Protein AF-A0A7X0RSB2-F1 (afdb_monomer_lite)

Organism: NCBI:txid1387779

Secondary structure (DSSP, 8-state):
------HHHHHHHHHTT--TTSSSS--------------------------PPPP--------------------HHHHHHHHHHHHHHHHHHHHHHHHHHHHHHHHHH-TTHHHHHHHT--HHHHHHHHHHHHHHHHHHHHHHHHHHHHHHHH---HHHHHHHHHHHHHHHHHHHHHHHHHHHHHHHHHHHHHHH-TTSTTTTTSHHHHHHHHHH-TTS-HHHHHHHHHHHHHHHHHHHHHHHHHHHHHHHS-------------PPPPPPHHHHHHHHHTT--HHHHHHHHTS-SSHHHHHHHHHTT-

Sequence (310 aa):
MSEAMGLAEYRSAMAAGVDLYQQVETGEDAAPNTEEHVEIEVEPEGLDDDTPPEELEGASEDDVDEGDEDPEPIPKEQKNAFYKRVQRERKKAQEEAEAKIRAEMEQQINPYKQFFDKLGVSPDEALRAIEQNNLRQSVQQSVNQEAQSLQYQYGWDDEQTRQYVDQQTQIRIQQQQQQQELHDLRIQVQLNDLAENPDYPGAKQMKSQISEFIRANPAASVQQAYWAVGGSSLAQQLKREAEQREIAKRGKTQRTVVKDAPASLDGPAPLSPEEVAFARQQGMSESEVRKLREVPNNLQEFRKWNKGRK

Radius of gyration: 47.24 Å; chains: 1; bounding box: 91×115×119 Å

Structure (mmCIF, N/CA/C/O backbone):
data_AF-A0A7X0RSB2-F1
#
_entry.id   AF-A0A7X0RSB2-F1
#
loop_
_atom_site.group_PDB
_atom_site.id
_atom_site.type_symbol
_atom_site.label_atom_id
_atom_site.label_alt_id
_atom_site.label_comp_id
_atom_site.label_asym_id
_atom_site.label_entity_id
_atom_site.label_seq_id
_atom_site.pdbx_PDB_ins_code
_atom_site.Cartn_x
_atom_site.Cartn_y
_atom_site.Cartn_z
_atom_site.occupancy
_atom_site.B_iso_or_equiv
_atom_site.auth_seq_id
_atom_site.auth_comp_id
_atom_site.auth_asym_id
_atom_site.auth_atom_id
_atom_site.pdbx_PDB_model_num
ATOM 1 N N . MET A 1 1 ? -17.809 26.759 -30.735 1.00 35.56 1 MET A N 1
ATOM 2 C CA . MET A 1 1 ? -16.401 27.186 -30.596 1.00 35.56 1 MET A CA 1
ATOM 3 C C . MET A 1 1 ? -16.272 27.764 -29.200 1.00 35.56 1 MET A C 1
ATOM 5 O O . MET A 1 1 ? -16.914 28.767 -28.936 1.00 35.56 1 MET A O 1
ATOM 9 N N . SER A 1 2 ? -15.599 27.060 -28.291 1.00 41.94 2 SER A N 1
ATOM 10 C CA . SER A 1 2 ? -15.414 27.496 -26.901 1.00 41.94 2 SER A CA 1
ATOM 11 C C . SER A 1 2 ? -14.142 28.341 -26.839 1.00 41.94 2 SER A C 1
ATOM 13 O O . SER A 1 2 ? -13.077 27.868 -27.237 1.00 41.94 2 SER A O 1
ATOM 15 N N . GLU A 1 3 ? -14.269 29.603 -26.430 1.00 50.62 3 GLU A N 1
ATOM 16 C CA . GLU A 1 3 ? -13.122 30.454 -26.111 1.00 50.62 3 GLU A CA 1
ATOM 17 C C . GLU A 1 3 ? -12.432 29.890 -24.867 1.00 50.62 3 GLU A C 1
ATOM 19 O O . GLU A 1 3 ? -13.027 29.798 -23.793 1.00 50.62 3 GLU A O 1
ATOM 24 N N . ALA A 1 4 ? -11.178 29.468 -25.026 1.00 50.59 4 ALA A N 1
ATOM 25 C CA . ALA A 1 4 ? -10.351 29.034 -23.914 1.00 50.59 4 ALA A CA 1
ATOM 26 C C . ALA A 1 4 ? -10.046 30.248 -23.026 1.00 50.59 4 ALA A C 1
ATOM 28 O O . ALA A 1 4 ? -9.315 31.155 -23.427 1.00 50.59 4 ALA A O 1
ATOM 29 N N . MET A 1 5 ? -10.635 30.255 -21.832 1.00 62.41 5 MET A N 1
ATOM 30 C CA . MET A 1 5 ? -10.462 31.302 -20.831 1.00 62.41 5 MET A CA 1
ATOM 31 C C . MET A 1 5 ? -8.974 31.465 -20.482 1.00 62.41 5 MET A C 1
ATOM 33 O O . MET A 1 5 ? -8.248 30.488 -20.267 1.00 62.41 5 MET A O 1
ATOM 37 N N . GLY A 1 6 ? -8.499 32.710 -20.467 1.00 61.47 6 GLY A N 1
ATOM 38 C CA . GLY A 1 6 ? -7.083 33.010 -20.289 1.00 61.47 6 GLY A CA 1
ATOM 39 C C . GLY A 1 6 ? -6.602 32.694 -18.872 1.00 61.47 6 GLY A C 1
ATOM 40 O O . GLY A 1 6 ? -7.319 32.873 -17.889 1.00 61.47 6 GLY A O 1
ATOM 41 N N . LEU A 1 7 ? -5.331 32.301 -18.738 1.00 57.81 7 LEU A N 1
ATOM 42 C CA . LEU A 1 7 ? -4.702 31.953 -17.452 1.00 57.81 7 LEU A CA 1
ATOM 43 C C . LEU A 1 7 ? -4.817 33.054 -16.373 1.00 57.81 7 LEU A C 1
ATOM 45 O O . LEU A 1 7 ? -4.694 32.773 -15.181 1.00 57.81 7 LEU A O 1
ATOM 49 N N . ALA A 1 8 ? -5.019 34.308 -16.786 1.00 61.75 8 ALA A N 1
ATOM 50 C CA . ALA A 1 8 ? -5.226 35.443 -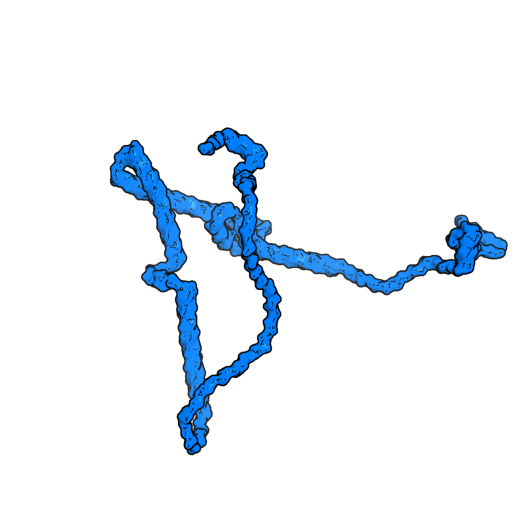15.893 1.00 61.75 8 ALA A CA 1
ATOM 51 C C . ALA A 1 8 ? -6.626 35.441 -15.250 1.00 61.75 8 ALA A C 1
ATOM 53 O O . ALA A 1 8 ? -6.739 35.683 -14.048 1.00 61.75 8 ALA A O 1
ATOM 54 N N . GLU A 1 9 ? -7.669 35.099 -16.009 1.00 63.38 9 GLU A N 1
ATOM 55 C CA . GLU A 1 9 ? -9.045 35.000 -15.505 1.00 63.38 9 GLU A CA 1
ATOM 56 C C . GLU A 1 9 ? -9.185 33.836 -14.521 1.00 63.38 9 GLU A C 1
ATOM 58 O O . GLU A 1 9 ? -9.735 34.016 -13.434 1.00 63.38 9 GLU A O 1
ATOM 63 N N . TYR A 1 10 ? -8.549 32.696 -14.813 1.00 66.56 10 TYR A N 1
ATOM 64 C CA . TYR A 1 10 ? -8.507 31.542 -13.907 1.00 66.56 10 TYR A CA 1
ATOM 65 C C . TYR A 1 10 ? -7.908 31.888 -12.533 1.00 66.56 10 TYR A C 1
ATOM 67 O O . TYR A 1 10 ? -8.414 31.487 -11.484 1.00 66.56 10 TYR A O 1
ATOM 75 N N . ARG A 1 11 ? -6.837 32.692 -12.517 1.00 66.31 11 ARG A N 1
ATOM 76 C CA . ARG A 1 11 ? -6.198 33.124 -11.267 1.00 66.31 11 ARG A CA 1
ATOM 77 C C . ARG A 1 11 ? -7.064 34.105 -10.480 1.00 66.31 11 ARG A C 1
ATOM 79 O O . ARG A 1 11 ? -7.071 34.032 -9.254 1.00 66.31 11 ARG A O 1
ATOM 86 N N . SER A 1 12 ? -7.806 34.986 -11.156 1.00 70.94 12 SER A N 1
ATOM 87 C CA . SER A 1 12 ? -8.750 35.882 -10.474 1.00 70.94 12 SER A CA 1
ATOM 88 C C . SER A 1 12 ? -9.939 35.136 -9.865 1.00 70.94 12 SER A C 1
ATOM 90 O O . SER A 1 12 ? -10.352 35.468 -8.757 1.00 70.94 12 SER A O 1
ATOM 92 N N . ALA A 1 13 ? -10.429 34.085 -10.526 1.00 60.38 13 ALA A N 1
ATOM 93 C CA . ALA A 1 13 ? -11.550 33.293 -10.034 1.00 60.38 13 ALA A CA 1
ATOM 94 C C . ALA A 1 13 ? -11.183 32.462 -8.791 1.00 60.38 13 ALA A C 1
ATOM 96 O O . ALA A 1 13 ? -11.925 32.454 -7.810 1.00 60.38 13 ALA A O 1
ATOM 97 N N . MET A 1 14 ? -9.981 31.870 -8.773 1.00 64.38 14 MET A N 1
ATOM 98 C CA . MET A 1 14 ? -9.449 31.168 -7.595 1.00 64.38 14 MET A CA 1
ATOM 99 C C . MET A 1 14 ? -9.228 32.105 -6.399 1.00 64.38 14 MET A C 1
ATOM 101 O O . MET A 1 14 ? -9.469 31.719 -5.258 1.00 64.38 14 MET A O 1
ATOM 105 N N . ALA A 1 15 ? -8.805 33.351 -6.638 1.00 69.31 15 ALA A N 1
ATOM 106 C CA . ALA A 1 15 ? -8.631 34.337 -5.570 1.00 69.31 15 ALA A CA 1
ATOM 107 C C . ALA A 1 15 ? -9.967 34.817 -4.970 1.00 69.31 15 ALA A C 1
ATOM 109 O O . ALA A 1 15 ? -10.002 35.233 -3.813 1.00 69.31 15 ALA A O 1
ATOM 110 N N . ALA A 1 16 ? -11.060 34.741 -5.736 1.00 69.19 16 ALA A N 1
ATOM 111 C CA . ALA A 1 16 ? -12.407 35.099 -5.297 1.00 69.19 16 ALA A CA 1
ATOM 112 C C . ALA A 1 16 ? -13.153 33.951 -4.583 1.00 69.19 16 ALA A C 1
ATOM 114 O O . ALA A 1 16 ? -14.275 34.155 -4.127 1.00 69.19 16 ALA A O 1
ATOM 115 N N . GLY A 1 17 ? -12.546 32.762 -4.468 1.00 48.19 17 GLY A N 1
ATOM 116 C CA . GLY A 1 17 ? -13.144 31.611 -3.784 1.00 48.19 17 GLY A CA 1
ATOM 117 C C . GLY A 1 17 ? -14.337 30.991 -4.518 1.00 48.19 17 GLY A C 1
ATOM 118 O O . GLY A 1 17 ? -15.157 30.331 -3.885 1.00 48.19 17 GLY A O 1
ATOM 119 N N . VAL A 1 18 ? -14.451 31.212 -5.831 1.00 53.69 18 VAL A N 1
ATOM 120 C CA . VAL A 1 18 ? -15.507 30.628 -6.668 1.00 53.69 18 VAL A CA 1
ATOM 121 C C . VAL A 1 18 ? -14.973 29.344 -7.301 1.00 53.69 18 VAL A C 1
ATOM 123 O O . VAL A 1 18 ? -14.019 29.385 -8.078 1.00 53.69 18 VAL A O 1
ATOM 126 N N . ASP A 1 19 ? -15.577 28.206 -6.959 1.00 51.09 19 ASP A N 1
ATOM 127 C CA . ASP A 1 19 ? -15.230 26.901 -7.524 1.00 51.09 19 ASP A CA 1
ATOM 128 C C . ASP A 1 19 ? -15.915 26.716 -8.890 1.00 51.09 19 ASP A C 1
ATOM 130 O O . ASP A 1 19 ? -17.131 26.536 -8.985 1.00 51.09 19 ASP A O 1
ATOM 134 N N . LEU A 1 20 ? -15.135 26.820 -9.972 1.00 50.75 20 LEU A N 1
ATOM 135 C CA . LEU A 1 20 ? -15.644 26.821 -11.352 1.00 50.75 20 LEU A CA 1
ATOM 136 C C . LEU A 1 20 ? -16.139 25.451 -11.843 1.00 50.75 20 LEU A C 1
ATOM 138 O O . LEU A 1 20 ? -16.747 25.382 -12.909 1.00 50.75 20 LEU A O 1
ATOM 142 N N . TYR A 1 21 ? -15.910 24.371 -11.093 1.00 46.91 21 TYR A N 1
ATOM 143 C CA . TYR A 1 21 ? -16.340 23.025 -11.488 1.00 46.91 21 TYR A CA 1
ATOM 144 C C . TYR A 1 21 ? -17.729 22.641 -10.966 1.00 46.91 21 TYR A C 1
ATOM 146 O O . TYR A 1 21 ? -18.234 21.576 -11.311 1.00 46.91 21 TYR A O 1
ATOM 154 N N . GLN A 1 22 ? -18.379 23.504 -10.180 1.00 46.12 22 GLN A N 1
ATOM 155 C CA . GLN A 1 22 ? -19.659 23.187 -9.539 1.00 46.12 22 GLN A CA 1
ATOM 156 C C . GLN A 1 22 ? -20.900 23.717 -10.284 1.00 46.12 22 GLN A C 1
ATOM 158 O O . GLN A 1 22 ? -22.018 23.498 -9.829 1.00 46.12 22 GLN A O 1
ATOM 163 N N . GLN A 1 23 ? -20.736 24.400 -11.425 1.00 42.22 23 GLN A N 1
ATOM 164 C CA . GLN A 1 23 ? -21.825 25.125 -12.105 1.00 42.22 23 GLN A CA 1
ATOM 165 C C . GLN A 1 23 ? -22.260 24.573 -13.477 1.00 42.22 23 GLN A C 1
ATOM 167 O O . GLN A 1 23 ? -22.937 25.282 -14.216 1.00 42.22 23 GLN A O 1
ATOM 172 N N . VAL A 1 24 ? -21.928 23.325 -13.835 1.00 43.16 24 VAL A N 1
ATOM 173 C CA . VAL A 1 24 ? -22.293 22.769 -15.164 1.00 43.16 24 VAL A CA 1
ATOM 174 C C . VAL A 1 24 ? -23.507 21.824 -15.149 1.00 43.16 24 VAL A C 1
ATOM 176 O O . VAL A 1 24 ? -23.980 21.432 -16.207 1.00 43.16 24 VAL A O 1
ATOM 179 N N . GLU A 1 25 ? -24.111 21.520 -14.000 1.00 42.28 25 GLU A N 1
ATOM 180 C CA . GLU A 1 25 ? -25.322 20.682 -13.961 1.00 42.28 25 GLU A CA 1
ATOM 181 C C . GLU A 1 25 ? -26.480 21.392 -13.257 1.00 42.28 25 GLU A C 1
ATOM 183 O O . GLU A 1 25 ? -26.773 21.111 -12.105 1.00 42.28 25 GLU A O 1
ATOM 188 N N . THR A 1 26 ? -27.144 22.340 -13.929 1.00 34.91 26 THR A N 1
ATOM 189 C CA . THR A 1 26 ? -28.565 22.667 -13.670 1.00 34.91 26 THR A CA 1
ATOM 190 C C . THR A 1 26 ? -29.187 23.469 -14.827 1.00 34.91 26 THR A C 1
ATOM 192 O O . THR A 1 26 ? -28.754 24.580 -15.116 1.00 34.91 26 THR A O 1
ATOM 195 N N . GLY A 1 27 ? -30.254 22.910 -15.421 1.00 28.64 27 GLY A N 1
ATOM 196 C CA . GLY A 1 27 ? -31.178 23.532 -16.394 1.00 28.64 27 GLY A CA 1
ATOM 197 C C . GLY A 1 27 ? -30.894 23.123 -17.848 1.00 28.64 27 GLY A C 1
ATOM 198 O O . GLY A 1 27 ? -29.754 23.201 -18.277 1.00 28.64 27 GLY A O 1
ATOM 199 N N . GLU A 1 28 ? -31.823 22.655 -18.684 1.00 33.06 28 GLU A N 1
ATOM 200 C CA . GLU A 1 28 ? -33.292 22.667 -18.705 1.00 33.06 28 GLU A CA 1
ATOM 201 C C . GLU A 1 28 ? -33.769 21.526 -19.641 1.00 33.06 28 GLU A C 1
ATOM 203 O O . GLU A 1 28 ? -33.172 21.334 -20.696 1.00 33.06 28 GLU A O 1
ATOM 208 N N . ASP A 1 29 ? -34.779 20.735 -19.249 1.00 33.56 29 ASP A N 1
ATOM 209 C CA . ASP A 1 29 ? -36.058 20.572 -19.980 1.00 33.56 29 ASP A CA 1
ATOM 210 C C . ASP A 1 29 ? -36.895 19.368 -19.483 1.00 33.56 29 ASP A C 1
ATOM 212 O O . ASP A 1 29 ? -36.441 18.230 -19.374 1.00 33.56 29 ASP A O 1
ATOM 216 N N . ALA A 1 30 ? -38.158 19.670 -19.168 1.00 30.67 30 ALA A N 1
ATOM 217 C CA . ALA A 1 30 ? -39.260 18.784 -18.769 1.00 30.67 30 ALA A CA 1
ATOM 218 C C . ALA A 1 30 ? -39.882 18.095 -20.017 1.00 30.67 30 ALA A C 1
ATOM 220 O O . ALA A 1 30 ? -39.760 18.637 -21.108 1.00 30.67 30 ALA A O 1
ATOM 221 N N . ALA A 1 31 ? -40.600 16.960 -20.039 1.00 32.50 31 ALA A N 1
ATOM 222 C CA . ALA A 1 31 ? -41.445 16.174 -19.120 1.00 32.50 31 ALA A CA 1
ATOM 223 C C . ALA A 1 31 ? -41.749 14.779 -19.793 1.00 32.50 31 ALA A C 1
ATOM 225 O O . ALA A 1 31 ? -41.117 14.476 -20.803 1.00 32.50 31 ALA A O 1
ATOM 226 N N . PRO A 1 32 ? -42.810 14.010 -19.434 1.00 47.84 32 PRO A N 1
ATOM 227 C CA . PRO A 1 32 ? -42.967 13.045 -18.330 1.00 47.84 32 PRO A CA 1
ATOM 228 C C . PRO A 1 32 ? -43.202 11.568 -18.804 1.00 47.84 32 PRO A C 1
ATOM 230 O O . PRO A 1 32 ? -43.221 11.304 -20.002 1.00 47.84 32 PRO A O 1
ATOM 233 N N . ASN A 1 33 ? -43.501 10.652 -17.857 1.00 28.67 33 ASN A N 1
ATOM 234 C CA . ASN A 1 33 ? -43.872 9.211 -17.977 1.00 28.67 33 ASN A CA 1
ATOM 235 C C . ASN A 1 33 ? -42.696 8.224 -18.179 1.00 28.67 33 ASN A C 1
ATOM 237 O O . ASN A 1 33 ? -41.856 8.433 -19.038 1.00 28.67 33 ASN A O 1
ATOM 241 N N . THR A 1 34 ? -42.558 7.102 -17.459 1.00 31.94 34 THR A N 1
ATOM 242 C CA . THR A 1 34 ? -43.575 6.170 -16.930 1.00 31.94 34 THR A CA 1
ATOM 243 C C . THR A 1 34 ? -42.982 5.351 -15.771 1.00 31.94 34 THR A C 1
ATOM 245 O O . THR A 1 34 ? -41.773 5.146 -15.709 1.00 31.94 34 THR A O 1
ATOM 248 N N . GLU A 1 35 ? -43.852 4.907 -14.872 1.00 40.38 35 GLU A N 1
ATOM 249 C CA . GLU A 1 35 ? -43.607 4.067 -13.696 1.00 40.38 35 GLU A CA 1
ATOM 250 C C . GLU A 1 35 ? -42.912 2.729 -14.015 1.00 40.38 35 GLU A C 1
ATOM 252 O O . GLU A 1 35 ? -43.392 1.967 -14.849 1.00 40.38 35 GLU A O 1
ATOM 257 N N . GLU A 1 36 ? -41.858 2.396 -13.266 1.00 35.50 36 GLU A N 1
ATOM 258 C CA . GLU A 1 36 ? -41.561 1.013 -12.868 1.00 35.50 36 GLU A CA 1
ATOM 259 C C . GLU A 1 36 ? -40.895 1.052 -11.481 1.00 35.50 36 GLU A C 1
ATOM 261 O O . GLU A 1 36 ? -39.689 1.230 -11.320 1.00 35.50 36 GLU A O 1
ATOM 266 N N . HIS A 1 37 ? -41.740 1.006 -10.451 1.00 32.44 37 HIS A N 1
ATOM 267 C CA . HIS A 1 37 ? -41.345 0.840 -9.057 1.00 32.44 37 HIS A CA 1
ATOM 268 C C . HIS A 1 37 ? -41.087 -0.655 -8.833 1.00 32.44 37 HIS A C 1
ATOM 270 O O . HIS A 1 37 ? -42.023 -1.448 -8.881 1.00 32.44 37 HIS A O 1
ATOM 276 N N . VAL A 1 38 ? -39.839 -1.051 -8.577 1.00 33.03 38 VAL A N 1
ATOM 277 C CA . VAL A 1 38 ? -39.547 -2.354 -7.963 1.00 33.03 38 VAL A CA 1
ATOM 278 C C . VAL A 1 38 ? -39.288 -2.095 -6.484 1.00 33.03 38 VAL A C 1
ATOM 280 O O . VAL A 1 38 ? -38.203 -1.670 -6.089 1.00 33.03 38 VAL A O 1
ATOM 283 N N . GLU A 1 39 ? -40.327 -2.290 -5.674 1.00 33.56 39 GLU A N 1
ATOM 284 C CA . GLU A 1 39 ? -40.208 -2.464 -4.227 1.00 33.56 39 GLU A CA 1
ATOM 285 C C . GLU A 1 39 ? -39.402 -3.737 -3.954 1.00 33.56 39 GLU A C 1
ATOM 287 O O . GLU A 1 39 ? -39.798 -4.832 -4.349 1.00 33.56 39 GLU A O 1
ATOM 292 N N . ILE A 1 40 ? -38.262 -3.603 -3.275 1.00 35.66 40 ILE A N 1
ATOM 293 C CA . ILE A 1 40 ? -37.660 -4.724 -2.552 1.00 35.66 40 ILE A CA 1
ATOM 294 C C . ILE A 1 40 ? -38.016 -4.504 -1.087 1.00 35.66 40 ILE A C 1
ATOM 296 O O . ILE A 1 40 ? -37.357 -3.762 -0.359 1.00 35.66 40 ILE A O 1
ATOM 300 N N . GLU A 1 41 ? -39.125 -5.119 -0.707 1.00 34.72 41 GLU A N 1
ATOM 301 C CA . GLU A 1 41 ? -39.575 -5.307 0.661 1.00 34.72 41 GLU A CA 1
ATOM 302 C C . GLU A 1 41 ? -38.580 -6.256 1.354 1.00 34.72 41 GLU A C 1
ATOM 304 O O . GLU A 1 41 ? -38.424 -7.412 0.961 1.00 34.72 41 GLU A O 1
ATOM 309 N N . VAL A 1 42 ? -37.835 -5.758 2.343 1.00 40.53 42 VAL A N 1
ATOM 310 C CA . VAL A 1 42 ? -37.071 -6.605 3.269 1.00 40.53 42 VAL A CA 1
ATOM 311 C C . VAL A 1 42 ? -37.702 -6.430 4.639 1.00 40.53 42 VAL A C 1
ATOM 313 O O . VAL A 1 42 ? -37.313 -5.549 5.407 1.00 40.53 42 VAL A O 1
ATOM 316 N N . GLU A 1 43 ? -38.707 -7.255 4.924 1.00 34.69 43 GLU A N 1
ATOM 317 C CA . GLU A 1 43 ? -39.135 -7.492 6.299 1.00 34.69 43 GLU A CA 1
ATOM 318 C C . GLU A 1 43 ? -38.150 -8.435 7.017 1.00 34.69 43 GLU A C 1
ATOM 320 O O . GLU A 1 43 ? -37.604 -9.359 6.404 1.00 34.69 43 GLU A O 1
ATOM 325 N N . PRO A 1 44 ? -37.891 -8.205 8.319 1.00 46.28 44 PRO A N 1
ATOM 326 C CA . PRO A 1 44 ? -37.033 -9.043 9.138 1.00 46.28 44 PRO A CA 1
ATOM 327 C C . PRO A 1 44 ? -37.859 -10.120 9.857 1.00 46.28 44 PRO A C 1
ATOM 329 O O . PRO A 1 44 ? -38.566 -9.815 10.816 1.00 46.28 44 PRO A O 1
ATOM 332 N N . GLU A 1 45 ? -37.710 -11.387 9.476 1.00 38.50 45 GLU A N 1
ATOM 333 C CA . GLU A 1 45 ? -38.195 -12.507 10.291 1.00 38.50 45 GLU A CA 1
ATOM 334 C C . GLU A 1 45 ? -37.035 -13.170 11.037 1.00 38.50 45 GLU A C 1
ATOM 336 O O . GLU A 1 45 ? -36.130 -13.770 10.458 1.00 38.50 45 GLU A O 1
ATOM 341 N N . GLY A 1 46 ? -37.068 -13.037 12.362 1.00 39.84 46 GLY A N 1
ATOM 342 C CA . GLY A 1 46 ? -36.463 -14.017 13.248 1.00 39.84 46 GLY A CA 1
ATOM 343 C C . GLY A 1 46 ? -37.457 -15.142 13.502 1.00 39.84 46 GLY A C 1
ATOM 344 O O . GLY A 1 46 ? -38.637 -14.866 13.690 1.00 39.84 46 GLY A O 1
ATOM 345 N N . LEU A 1 47 ? -36.973 -16.379 13.569 1.00 35.75 47 LEU A N 1
ATOM 346 C CA . LEU A 1 47 ? -37.635 -17.463 14.289 1.00 35.75 47 LEU A CA 1
ATOM 347 C C . LEU A 1 47 ? -36.621 -18.569 14.596 1.00 35.75 47 LEU A C 1
ATOM 349 O O . LEU A 1 47 ? -36.026 -19.166 13.700 1.00 35.75 47 LEU A O 1
ATOM 353 N 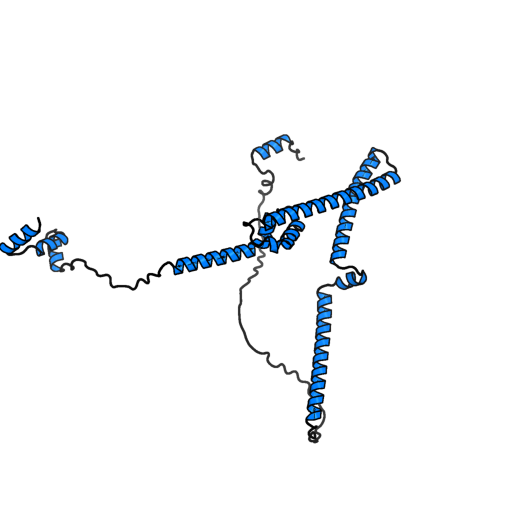N . ASP A 1 48 ? -36.425 -18.782 15.896 1.00 44.09 48 ASP A N 1
ATOM 354 C CA . ASP A 1 48 ? -36.037 -20.063 16.472 1.00 44.09 48 ASP A CA 1
ATOM 355 C C . ASP A 1 48 ? -37.023 -21.139 15.992 1.00 44.09 48 ASP A C 1
ATOM 357 O O . ASP A 1 48 ? -38.231 -20.939 16.122 1.00 44.09 48 ASP A O 1
ATOM 361 N N . ASP A 1 49 ? -36.535 -22.288 15.518 1.00 37.03 49 ASP A N 1
ATOM 362 C CA . ASP A 1 49 ? -37.301 -23.531 15.631 1.00 37.03 49 ASP A CA 1
ATOM 363 C C . ASP A 1 49 ? -36.373 -24.757 15.719 1.00 37.03 49 ASP A C 1
ATOM 365 O O . ASP A 1 49 ? -35.779 -25.220 14.742 1.00 37.03 49 ASP A O 1
ATOM 369 N N . ASP A 1 50 ? -36.226 -25.251 16.949 1.00 46.91 50 ASP A N 1
ATOM 370 C CA . ASP A 1 50 ? -35.775 -26.599 17.284 1.00 46.91 50 ASP A CA 1
ATOM 371 C C . ASP A 1 50 ? -36.863 -27.590 16.833 1.00 46.91 50 ASP A C 1
ATOM 373 O O . ASP A 1 50 ? -37.818 -27.839 17.566 1.00 46.91 50 ASP A O 1
ATOM 377 N N . THR A 1 51 ? -36.720 -28.209 15.658 1.00 39.94 51 THR A N 1
ATOM 378 C CA . THR A 1 51 ? -37.504 -29.407 15.303 1.00 39.94 51 THR A CA 1
ATOM 379 C C . THR A 1 51 ? -36.627 -30.412 14.530 1.00 39.94 51 THR A C 1
ATOM 381 O O . THR A 1 51 ? -35.972 -30.033 13.558 1.00 39.94 51 THR A O 1
ATOM 384 N N . PRO A 1 52 ? -36.535 -31.689 14.964 1.00 42.97 52 PRO A N 1
ATOM 385 C CA . PRO A 1 52 ? -35.656 -32.695 14.362 1.00 42.97 52 PRO A CA 1
ATOM 386 C C . PRO A 1 52 ? -36.209 -33.201 13.016 1.00 42.97 52 PRO A C 1
ATOM 388 O O . PRO A 1 52 ? -37.424 -33.184 12.823 1.00 42.97 52 PRO A O 1
ATOM 391 N N . PRO A 1 53 ? -35.356 -33.686 12.091 1.00 44.66 53 PRO A N 1
ATOM 392 C CA . PRO A 1 53 ? -35.817 -34.125 10.782 1.00 44.66 53 PRO A CA 1
ATOM 393 C C . PRO A 1 53 ? -36.605 -35.435 10.888 1.00 44.66 53 PRO A C 1
ATOM 395 O O . PRO A 1 53 ? -36.094 -36.458 11.352 1.00 44.66 53 PRO A O 1
ATOM 398 N N . GLU A 1 54 ? -37.853 -35.344 10.445 1.00 39.41 54 GLU A N 1
ATOM 399 C CA . GLU A 1 54 ? -38.836 -36.408 10.278 1.00 39.41 54 GLU A CA 1
ATOM 400 C C . GLU A 1 54 ? -38.463 -37.334 9.103 1.00 39.41 54 GLU A C 1
ATOM 402 O O . GLU A 1 54 ? -37.833 -36.925 8.123 1.00 39.41 54 GLU A O 1
ATOM 407 N N . GLU A 1 55 ? -38.834 -38.605 9.255 1.00 43.41 55 GLU A N 1
ATOM 408 C CA . GLU A 1 55 ? -38.687 -39.713 8.313 1.00 43.41 55 GLU A CA 1
ATOM 409 C C . GLU A 1 55 ? -39.180 -39.393 6.894 1.00 43.41 55 GLU A C 1
ATOM 411 O O . GLU A 1 55 ? -40.289 -38.907 6.688 1.00 43.41 55 GLU A O 1
ATOM 416 N N . LEU A 1 56 ? -38.390 -39.801 5.898 1.00 41.16 56 LEU A N 1
ATOM 417 C CA . LEU A 1 56 ? -38.886 -40.090 4.556 1.00 41.16 56 LEU A CA 1
ATOM 418 C C . LEU A 1 56 ? -38.587 -41.556 4.244 1.00 41.16 56 LEU A C 1
ATOM 420 O O . LEU A 1 56 ? -37.488 -41.922 3.823 1.00 41.16 56 LEU A O 1
ATOM 424 N N . GLU A 1 57 ? -39.598 -42.387 4.490 1.00 40.00 57 GLU A N 1
ATOM 425 C CA . GLU A 1 57 ? -39.730 -43.714 3.906 1.00 40.00 57 GLU A CA 1
ATOM 426 C C . GLU A 1 57 ? -39.886 -43.594 2.383 1.00 40.00 57 GLU A C 1
ATOM 428 O O . GLU A 1 57 ? -40.711 -42.839 1.867 1.00 40.00 57 GLU A O 1
ATOM 433 N N . GLY A 1 58 ? -39.090 -44.375 1.658 1.00 32.56 58 GLY A N 1
ATOM 434 C CA . GLY A 1 58 ? -39.195 -44.571 0.218 1.00 32.56 58 GLY A CA 1
ATOM 435 C C . GLY A 1 58 ? -38.893 -46.028 -0.091 1.00 32.56 58 GLY A C 1
ATOM 436 O O . GLY A 1 58 ? -37.737 -46.404 -0.265 1.00 32.56 58 GLY A O 1
ATOM 437 N N . ALA A 1 59 ? -39.951 -46.833 -0.075 1.00 34.88 59 ALA A N 1
ATOM 438 C CA . ALA A 1 59 ? -39.965 -48.272 -0.265 1.00 34.88 59 ALA A CA 1
ATOM 439 C C . ALA A 1 59 ? -39.411 -48.733 -1.627 1.00 34.88 59 ALA A C 1
ATOM 441 O O . ALA A 1 59 ? -39.704 -48.153 -2.673 1.00 34.88 59 ALA A O 1
ATOM 442 N N . SER A 1 60 ? -38.704 -49.863 -1.601 1.00 38.28 60 SER A N 1
ATOM 443 C CA . SER A 1 60 ? -38.713 -50.846 -2.685 1.00 38.28 60 SER A CA 1
ATOM 444 C C . SER A 1 60 ? -38.940 -52.228 -2.067 1.00 38.28 60 SER A C 1
ATOM 446 O O . SER A 1 60 ? -38.009 -52.841 -1.544 1.00 38.28 60 SER A O 1
ATOM 448 N N . GLU A 1 61 ? -40.196 -52.668 -2.087 1.00 40.81 61 GLU A N 1
ATOM 449 C CA . GLU A 1 61 ? -40.589 -54.075 -1.990 1.00 40.81 61 GLU A CA 1
ATOM 450 C C . GLU A 1 61 ? -40.190 -54.768 -3.307 1.00 40.81 61 GLU A C 1
ATOM 452 O O . GLU A 1 61 ? -40.417 -54.201 -4.375 1.00 40.81 61 GLU A O 1
ATOM 457 N N . ASP A 1 62 ? -39.513 -55.918 -3.261 1.00 35.53 62 ASP A N 1
ATOM 458 C CA . ASP A 1 62 ? -40.157 -57.217 -3.522 1.00 35.53 62 ASP A CA 1
ATOM 459 C C . ASP A 1 62 ? -39.151 -58.387 -3.472 1.00 35.53 62 ASP A C 1
ATOM 461 O O . ASP A 1 62 ? -38.003 -58.260 -3.901 1.00 35.53 62 ASP A O 1
ATOM 465 N N . ASP A 1 63 ? -39.657 -59.518 -2.974 1.00 37.81 63 ASP A N 1
ATOM 466 C CA . ASP A 1 63 ? -39.214 -60.909 -3.163 1.00 37.81 63 ASP A CA 1
ATOM 467 C C . ASP A 1 63 ? -37.768 -61.325 -2.821 1.00 37.81 63 ASP A C 1
ATOM 469 O O . ASP A 1 63 ? -36.874 -61.146 -3.640 1.00 37.81 63 ASP A O 1
ATOM 473 N N . VAL A 1 64 ? -37.579 -62.036 -1.687 1.00 39.78 64 VAL A N 1
ATOM 474 C CA . VAL A 1 64 ? -37.067 -63.435 -1.638 1.00 39.78 64 VAL A CA 1
ATOM 475 C C . VAL A 1 64 ? -37.443 -64.098 -0.290 1.00 39.78 64 VAL A C 1
ATOM 477 O O . VAL A 1 64 ? -36.858 -63.786 0.743 1.00 39.78 64 VAL A O 1
ATOM 480 N N . ASP A 1 65 ? -38.393 -65.034 -0.370 1.00 38.09 65 ASP A N 1
ATOM 481 C CA . ASP A 1 65 ? -38.450 -66.374 0.257 1.00 38.09 65 ASP A CA 1
ATOM 482 C C . ASP A 1 65 ? -38.349 -66.541 1.793 1.00 38.09 65 ASP A C 1
ATOM 484 O O . ASP A 1 65 ? -37.330 -66.280 2.434 1.00 38.09 65 ASP A O 1
ATOM 488 N N . GLU A 1 66 ? -39.423 -67.102 2.362 1.00 44.69 66 GLU A N 1
ATOM 489 C CA . GLU A 1 66 ? -39.492 -67.666 3.711 1.00 44.69 66 GLU A CA 1
ATOM 490 C C . GLU A 1 66 ? -38.559 -68.883 3.828 1.00 44.69 66 GLU A C 1
ATOM 492 O O . GLU A 1 66 ? -38.845 -69.969 3.325 1.00 44.69 66 GLU A O 1
ATOM 497 N N . GLY A 1 67 ? -37.452 -68.713 4.551 1.00 38.81 67 GLY A N 1
ATOM 498 C CA . GLY A 1 67 ? -36.595 -69.799 5.013 1.00 38.81 67 GLY A CA 1
ATOM 499 C C . GLY A 1 67 ? -36.349 -69.680 6.512 1.00 38.81 67 GLY A C 1
ATOM 500 O O . GLY A 1 67 ? -35.505 -68.895 6.939 1.00 38.81 67 GLY A O 1
ATOM 501 N N . ASP A 1 68 ? -37.095 -70.460 7.296 1.00 47.81 68 ASP A N 1
ATOM 502 C CA . ASP A 1 68 ? -36.822 -70.773 8.702 1.00 47.81 68 ASP A CA 1
ATOM 503 C C . ASP A 1 68 ? -35.389 -71.306 8.864 1.00 47.81 68 ASP A C 1
ATOM 505 O O . ASP A 1 68 ? -35.153 -72.501 8.706 1.00 47.81 68 ASP A O 1
ATOM 509 N N . GLU A 1 69 ? -34.441 -70.450 9.238 1.00 44.09 69 GLU A N 1
ATOM 510 C CA . GLU A 1 69 ? -33.255 -70.854 9.994 1.00 44.09 69 GLU A CA 1
ATOM 511 C C . GLU A 1 69 ? -32.936 -69.744 11.000 1.00 44.09 69 GLU A C 1
ATOM 513 O O . GLU A 1 69 ? -32.468 -68.660 10.642 1.00 44.09 69 GLU A O 1
ATOM 518 N N . ASP A 1 70 ? -33.226 -70.012 12.278 1.00 41.41 70 ASP A N 1
ATOM 519 C CA . ASP A 1 70 ? -32.716 -69.249 13.417 1.00 41.41 70 ASP A CA 1
ATOM 520 C C . ASP A 1 70 ? -31.255 -68.849 13.146 1.00 41.41 70 ASP A C 1
ATOM 522 O O . ASP A 1 70 ? -30.411 -69.741 12.995 1.00 41.41 70 ASP A O 1
ATOM 526 N N . PRO A 1 71 ? -30.894 -67.549 13.095 1.00 52.50 71 PRO A N 1
ATOM 527 C CA . PRO A 1 71 ? -29.499 -67.184 12.970 1.00 52.50 71 PRO A CA 1
ATOM 528 C C . PRO A 1 71 ? -28.813 -67.617 14.262 1.00 52.50 71 PRO A C 1
ATOM 530 O O . PRO A 1 71 ? -28.925 -66.946 15.297 1.00 52.50 71 PRO A O 1
ATOM 533 N N . GLU A 1 72 ? -28.111 -68.752 14.198 1.00 60.88 72 GLU A N 1
ATOM 534 C CA . GLU A 1 72 ? -27.234 -69.230 15.256 1.00 60.88 72 GLU A CA 1
ATOM 535 C C . GLU A 1 72 ? -26.471 -68.024 15.819 1.00 60.88 72 GLU A C 1
ATOM 537 O O . GLU A 1 72 ? -25.902 -67.229 15.056 1.00 60.88 72 GLU A O 1
ATOM 542 N N . PRO A 1 73 ? -26.495 -67.797 17.143 1.00 56.75 73 PRO A N 1
ATOM 543 C CA . PRO A 1 73 ? -25.984 -66.567 17.712 1.00 56.75 73 PRO A CA 1
ATOM 544 C C . PRO A 1 73 ? -24.475 -66.496 17.487 1.00 56.75 73 PRO A C 1
ATOM 546 O O . PRO A 1 73 ? -23.689 -67.045 18.258 1.00 56.75 73 PRO A O 1
ATOM 549 N N . ILE A 1 74 ? -24.077 -65.768 16.437 1.00 53.53 74 ILE A N 1
ATOM 550 C CA . ILE A 1 74 ? -22.677 -65.495 16.111 1.00 53.53 74 ILE A CA 1
ATOM 551 C C . ILE A 1 74 ? -21.979 -65.037 17.405 1.00 53.53 74 ILE A C 1
ATOM 553 O O . ILE A 1 74 ? -22.489 -64.118 18.071 1.00 53.53 74 ILE A O 1
ATOM 557 N N . PRO A 1 75 ? -20.842 -65.650 17.791 1.00 61.38 75 PRO A N 1
ATOM 558 C CA . PRO A 1 75 ? -20.166 -65.360 19.048 1.00 61.38 75 PRO A CA 1
ATOM 559 C C . PRO A 1 75 ? -19.940 -63.855 19.227 1.00 61.38 75 PRO A C 1
ATOM 561 O O . PRO A 1 75 ? -19.518 -63.157 18.300 1.00 61.38 75 PRO A O 1
ATOM 564 N N . LYS A 1 76 ? -20.203 -63.337 20.434 1.00 60.22 76 LYS A N 1
ATOM 565 C CA . LYS A 1 76 ? -20.154 -61.892 20.755 1.00 60.22 76 LYS A CA 1
ATOM 566 C C . LYS A 1 76 ? -18.818 -61.224 20.373 1.00 60.22 76 LYS A C 1
ATOM 568 O O . LYS A 1 76 ? -18.782 -60.028 20.089 1.00 60.22 76 LYS A O 1
ATOM 573 N N . GLU A 1 77 ? -17.735 -61.996 20.315 1.00 60.50 77 GLU A N 1
ATOM 574 C CA . GLU A 1 77 ? -16.400 -61.544 19.908 1.00 60.50 77 GLU A CA 1
ATOM 575 C C . GLU A 1 77 ? -16.297 -61.221 18.406 1.00 60.50 77 GLU A C 1
ATOM 577 O O . GLU A 1 77 ? -15.675 -60.224 18.035 1.00 60.50 77 GLU A O 1
ATOM 582 N N . GLN A 1 78 ? -16.971 -61.984 17.538 1.00 58.97 78 GLN A N 1
ATOM 583 C CA . GLN A 1 78 ? -16.988 -61.736 16.091 1.00 58.97 78 GLN A CA 1
ATOM 584 C C . GLN A 1 78 ? -17.910 -60.563 15.725 1.00 58.97 78 GLN A C 1
ATOM 586 O O . GLN A 1 78 ? -17.575 -59.773 14.841 1.00 58.97 78 GLN A O 1
ATOM 591 N N . LYS A 1 79 ? -19.005 -60.365 16.475 1.00 60.22 79 LYS A N 1
ATOM 592 C CA . LYS A 1 79 ? -19.893 -59.195 16.329 1.00 60.22 79 LYS A CA 1
ATOM 593 C C . LYS A 1 79 ? -19.162 -57.878 16.617 1.00 60.22 79 LYS A C 1
ATOM 595 O O . LYS A 1 79 ? -19.290 -56.925 15.854 1.00 60.22 79 LYS A O 1
ATOM 600 N N . ASN A 1 80 ? -18.316 -57.836 17.649 1.00 67.44 80 ASN A N 1
ATOM 601 C CA . ASN A 1 80 ? -17.511 -56.651 17.973 1.00 67.44 80 ASN A CA 1
ATOM 602 C C . ASN A 1 80 ? -16.392 -56.373 16.953 1.00 67.44 80 ASN A C 1
ATOM 604 O O . ASN A 1 80 ? -16.095 -55.210 16.670 1.00 67.44 80 ASN A O 1
ATOM 608 N N . ALA A 1 81 ? -15.764 -57.411 16.391 1.00 68.62 81 ALA A N 1
ATOM 609 C CA . ALA A 1 81 ? -14.745 -57.252 15.353 1.00 68.62 81 ALA A CA 1
ATOM 610 C C . ALA A 1 81 ? -15.349 -56.767 14.023 1.00 68.62 81 ALA A C 1
ATOM 612 O O . ALA A 1 81 ? -14.796 -55.862 13.392 1.00 68.62 81 ALA A O 1
ATOM 613 N N . PHE A 1 82 ? -16.507 -57.308 13.636 1.00 69.00 82 PHE A N 1
ATOM 614 C CA . PHE A 1 82 ? -17.261 -56.868 12.463 1.00 69.00 82 PHE A CA 1
ATOM 615 C C . PHE A 1 82 ? -17.759 -55.429 12.625 1.00 69.00 82 PHE A C 1
ATOM 617 O O . PHE A 1 82 ? -17.508 -54.599 11.757 1.00 69.00 82 PHE A O 1
ATOM 624 N N . TYR A 1 83 ? -18.336 -55.080 13.778 1.00 74.62 83 TYR A N 1
ATOM 625 C CA . TYR A 1 83 ? -18.792 -53.715 14.053 1.00 74.62 83 TYR A CA 1
ATOM 626 C C . TYR A 1 83 ? -17.640 -52.698 14.021 1.00 74.62 83 TYR A C 1
ATOM 628 O O . TYR A 1 83 ? -17.762 -51.634 13.417 1.00 74.62 83 TYR A O 1
ATOM 636 N N . LYS A 1 84 ? -16.467 -53.046 14.573 1.00 76.19 84 LYS A N 1
ATOM 637 C CA . LYS A 1 84 ? -15.254 -52.214 14.460 1.00 76.19 84 LYS A CA 1
ATOM 638 C C . LYS A 1 84 ? -14.753 -52.090 13.019 1.00 76.19 84 LYS A C 1
ATOM 640 O O . LYS A 1 84 ? -14.221 -51.042 12.660 1.00 76.19 84 LYS A O 1
ATOM 645 N N . ARG A 1 85 ? -14.896 -53.131 12.194 1.00 75.19 85 ARG A N 1
ATOM 646 C CA . ARG A 1 85 ? -14.532 -53.091 10.770 1.00 75.19 85 ARG A CA 1
ATOM 647 C C . ARG A 1 85 ? -15.491 -52.201 9.979 1.00 75.19 85 ARG A C 1
ATOM 649 O O . ARG A 1 85 ? -15.013 -51.328 9.267 1.00 75.19 85 ARG A O 1
ATOM 656 N N . VAL A 1 86 ? -16.796 -52.332 10.205 1.00 80.56 86 VAL A N 1
ATOM 657 C CA . VAL A 1 86 ? -17.838 -51.490 9.597 1.00 80.56 86 VAL A CA 1
ATOM 658 C C . VAL A 1 86 ? -17.694 -50.029 10.021 1.00 80.56 86 VAL A C 1
ATOM 660 O O . VAL A 1 86 ? -17.815 -49.138 9.191 1.00 80.56 86 VAL A O 1
ATOM 663 N N . GLN A 1 87 ? -17.361 -49.744 11.284 1.00 77.88 87 GLN A N 1
ATOM 664 C CA . GLN A 1 87 ? -17.084 -48.372 11.724 1.00 77.88 87 GLN A CA 1
ATOM 665 C C . GLN A 1 87 ? -15.821 -47.786 11.085 1.00 77.88 87 GLN A C 1
ATOM 667 O O . GLN A 1 87 ? -15.807 -46.609 10.736 1.00 77.88 87 GLN A O 1
ATOM 672 N N . ARG A 1 88 ? -14.760 -48.585 10.905 1.00 77.75 88 ARG A N 1
ATOM 673 C CA . ARG A 1 88 ? -13.552 -48.144 10.186 1.00 77.75 88 ARG A CA 1
ATOM 674 C C . ARG A 1 88 ? -13.833 -47.894 8.710 1.00 77.75 88 ARG A C 1
ATOM 676 O O . ARG A 1 88 ? -13.317 -46.929 8.165 1.00 77.75 88 ARG A O 1
ATOM 683 N N . GLU A 1 89 ? -14.647 -48.735 8.088 1.00 78.06 89 GLU A N 1
ATOM 684 C CA . GLU A 1 89 ? -15.049 -48.586 6.692 1.00 78.06 89 GLU A CA 1
ATOM 685 C C . GLU A 1 89 ? -15.970 -47.379 6.496 1.00 78.06 89 GLU A C 1
ATOM 687 O O . GLU A 1 89 ? -15.713 -46.575 5.610 1.00 78.06 89 GLU A O 1
ATOM 692 N N . ARG A 1 90 ? -16.946 -47.161 7.389 1.00 80.50 90 ARG A N 1
ATOM 693 C CA . ARG A 1 90 ? -17.768 -45.940 7.408 1.00 80.50 90 ARG A CA 1
ATOM 694 C C . ARG A 1 90 ? -16.931 -44.685 7.613 1.00 80.50 90 ARG A C 1
ATOM 696 O O . ARG A 1 90 ? -17.123 -43.718 6.889 1.00 80.50 90 ARG A O 1
ATOM 703 N N . LYS A 1 91 ? -15.983 -44.704 8.554 1.00 80.06 91 LYS A N 1
ATOM 704 C CA . LYS A 1 91 ? -15.083 -43.568 8.783 1.00 80.06 91 LYS A CA 1
ATOM 705 C C . LYS A 1 91 ? -14.205 -43.295 7.560 1.00 80.06 91 LYS A C 1
ATOM 707 O O . LYS A 1 91 ? -14.034 -42.145 7.185 1.00 80.06 91 LYS A O 1
ATOM 712 N N . LYS A 1 92 ? -13.696 -44.348 6.915 1.00 88.12 92 LYS A N 1
ATOM 713 C CA . LYS A 1 92 ? -12.915 -44.231 5.680 1.00 88.12 92 LYS A CA 1
ATOM 714 C C . LYS A 1 92 ? -13.762 -43.692 4.521 1.00 88.12 92 LYS A C 1
ATOM 716 O O . LYS A 1 92 ? -13.306 -42.815 3.803 1.00 88.12 92 LYS A O 1
ATOM 721 N N . ALA A 1 93 ? -14.998 -44.163 4.374 1.00 81.44 93 ALA A N 1
ATOM 722 C CA . ALA A 1 93 ? -15.927 -43.677 3.358 1.00 81.44 93 ALA A CA 1
ATOM 723 C C . ALA A 1 93 ? -16.330 -42.210 3.592 1.00 81.44 93 ALA A C 1
ATOM 725 O O . ALA A 1 93 ? -16.425 -41.449 2.635 1.00 81.44 93 ALA A O 1
ATOM 726 N N . GLN A 1 94 ? -16.516 -41.797 4.851 1.00 81.31 94 GLN A N 1
ATOM 727 C CA . GLN A 1 94 ? -16.748 -40.395 5.210 1.00 81.31 94 GLN A CA 1
ATOM 728 C C . GLN A 1 94 ? -15.535 -39.519 4.891 1.00 81.31 94 GLN A C 1
ATOM 730 O O . GLN A 1 94 ? -15.699 -38.483 4.264 1.00 81.31 94 GLN A O 1
ATOM 735 N N . GLU A 1 95 ? -14.324 -39.952 5.238 1.00 80.06 95 GLU A N 1
ATOM 736 C CA . GLU A 1 95 ? -13.094 -39.210 4.933 1.00 80.06 95 GLU A CA 1
ATOM 737 C C . GLU A 1 95 ? -12.863 -39.079 3.415 1.00 80.06 95 GLU A C 1
ATOM 739 O O . GLU A 1 95 ? -12.484 -38.016 2.931 1.00 80.06 95 GLU A O 1
ATOM 744 N N . GLU A 1 96 ? -13.164 -40.123 2.634 1.00 83.69 96 GLU A N 1
ATOM 745 C CA . GLU A 1 96 ? -13.113 -40.072 1.168 1.00 83.69 96 GLU A CA 1
ATOM 746 C C . GLU A 1 96 ? -14.202 -39.164 0.569 1.00 83.69 96 GLU A C 1
ATOM 748 O O . GLU A 1 96 ? -13.944 -38.467 -0.414 1.00 83.69 96 GLU A O 1
ATOM 753 N N . ALA A 1 97 ? -15.406 -39.140 1.150 1.00 80.38 97 ALA A N 1
ATOM 754 C CA . ALA A 1 97 ? -16.481 -38.241 0.732 1.00 80.38 97 ALA A CA 1
ATOM 755 C C . ALA A 1 97 ? -16.151 -36.776 1.061 1.00 80.38 97 ALA A C 1
ATOM 757 O O . ALA A 1 97 ? -16.274 -35.912 0.197 1.00 80.38 97 ALA A O 1
ATOM 758 N N . GLU A 1 98 ? -15.652 -36.500 2.266 1.00 82.25 98 GLU A N 1
ATOM 759 C CA . GLU A 1 98 ? -15.188 -35.173 2.677 1.00 82.25 98 GLU A CA 1
ATOM 760 C C . GLU A 1 98 ? -14.007 -34.697 1.825 1.00 82.25 98 GLU A C 1
ATOM 762 O O . GLU A 1 98 ? -13.959 -33.530 1.437 1.00 82.25 98 GLU A O 1
ATOM 767 N N . ALA A 1 99 ? -13.075 -35.588 1.473 1.00 82.94 99 ALA A N 1
ATOM 768 C CA . ALA A 1 99 ? -11.969 -35.263 0.578 1.00 82.94 99 ALA A CA 1
ATOM 769 C C . ALA A 1 99 ? -12.452 -34.907 -0.837 1.00 82.94 99 ALA A C 1
ATOM 771 O O . ALA A 1 99 ? -11.937 -33.959 -1.429 1.00 82.94 99 ALA A O 1
ATOM 772 N N . LYS A 1 100 ? -13.457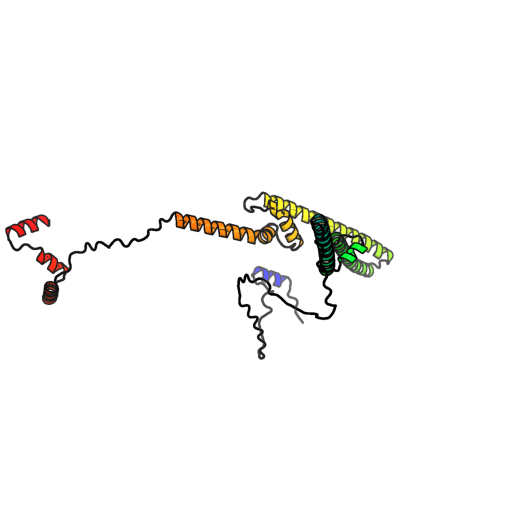 -35.620 -1.368 1.00 82.56 100 LYS A N 1
ATOM 773 C CA . LYS A 1 100 ? -14.072 -35.298 -2.667 1.00 82.56 100 LYS A CA 1
ATOM 774 C C . LYS A 1 100 ? -14.807 -33.963 -2.630 1.00 82.56 100 LYS A C 1
ATOM 776 O O . LYS A 1 100 ? -14.544 -33.124 -3.482 1.00 82.56 100 LYS A O 1
ATOM 781 N N . ILE A 1 101 ? -15.633 -33.729 -1.610 1.00 80.69 101 ILE A N 1
ATOM 782 C CA . ILE A 1 101 ? -16.348 -32.456 -1.430 1.00 80.69 101 ILE A CA 1
ATOM 783 C C . ILE A 1 101 ? -15.353 -31.304 -1.273 1.00 80.69 101 ILE A C 1
ATOM 785 O O . ILE A 1 101 ? -15.518 -30.259 -1.894 1.00 80.69 101 ILE A O 1
ATOM 789 N N . ARG A 1 102 ? -14.277 -31.484 -0.496 1.00 81.31 102 ARG A N 1
ATOM 790 C CA . ARG A 1 102 ? -13.218 -30.476 -0.361 1.00 81.31 102 ARG A CA 1
ATOM 791 C C . ARG A 1 102 ? -12.519 -30.215 -1.694 1.00 81.31 102 ARG A C 1
ATOM 793 O O . ARG A 1 102 ? -12.261 -29.058 -1.997 1.00 81.31 102 ARG A O 1
ATOM 800 N N . ALA A 1 103 ? -12.228 -31.248 -2.483 1.00 78.31 103 ALA A N 1
ATOM 801 C CA . ALA A 1 103 ? -11.610 -31.088 -3.797 1.00 78.31 103 ALA A CA 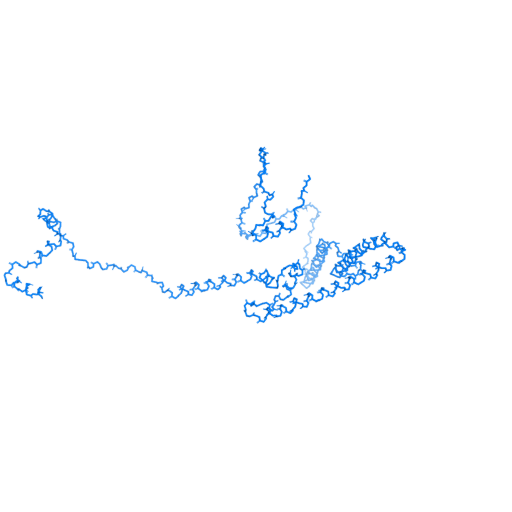1
ATOM 802 C C . ALA A 1 103 ? -12.539 -30.375 -4.796 1.00 78.31 103 ALA A C 1
ATOM 804 O O . ALA A 1 103 ? -12.079 -29.518 -5.547 1.00 78.31 103 ALA A O 1
ATOM 805 N N . GLU A 1 104 ? -13.837 -30.683 -4.789 1.00 76.56 104 GLU A N 1
ATOM 806 C CA . GLU A 1 104 ? -14.844 -30.004 -5.613 1.00 76.56 104 GLU A CA 1
ATOM 807 C C . GLU A 1 104 ? -15.027 -28.543 -5.187 1.00 76.56 104 GLU A C 1
ATOM 809 O O . GLU A 1 104 ? -14.990 -27.647 -6.029 1.00 76.56 104 GLU A O 1
ATOM 814 N N . MET A 1 105 ? -15.127 -28.281 -3.882 1.00 73.88 105 MET A N 1
ATOM 815 C CA . MET A 1 105 ? -15.173 -26.926 -3.329 1.00 73.88 105 MET A CA 1
ATOM 816 C C . MET A 1 105 ? -13.903 -26.147 -3.668 1.00 73.88 105 MET A C 1
ATOM 818 O O . MET A 1 105 ? -13.979 -24.996 -4.073 1.00 73.88 105 MET A O 1
ATOM 822 N N . GLU A 1 106 ? -12.724 -26.757 -3.566 1.00 72.00 106 GLU A N 1
ATOM 823 C CA . GLU A 1 106 ? -11.459 -26.102 -3.900 1.00 72.00 106 GLU A CA 1
ATOM 824 C C . GLU A 1 106 ? -11.351 -25.764 -5.398 1.00 72.00 106 GLU A C 1
ATOM 826 O O . GLU A 1 106 ? -10.819 -24.712 -5.755 1.00 72.00 106 GLU A O 1
ATOM 831 N N . GLN A 1 107 ? -11.912 -26.602 -6.275 1.00 71.94 107 GLN A N 1
ATOM 832 C CA . GLN A 1 107 ? -12.013 -26.313 -7.709 1.00 71.94 107 GLN A CA 1
ATOM 833 C C . GLN A 1 107 ? -13.028 -25.206 -8.019 1.00 71.94 107 GLN A C 1
ATOM 835 O O . GLN A 1 107 ? -12.760 -24.372 -8.883 1.00 71.94 107 GLN A O 1
ATOM 840 N N . GLN A 1 108 ? -14.163 -25.168 -7.314 1.00 69.06 108 GLN A N 1
ATOM 841 C CA . GLN A 1 108 ? -15.172 -24.115 -7.473 1.00 69.06 108 GLN A CA 1
ATOM 842 C C . GLN A 1 108 ? -14.703 -22.764 -6.916 1.00 69.06 108 GLN A C 1
ATOM 844 O O . GLN A 1 108 ? -14.961 -21.727 -7.521 1.00 69.06 108 GLN A O 1
ATOM 849 N N . ILE A 1 109 ? -13.991 -22.769 -5.787 1.00 68.50 109 ILE A N 1
ATOM 850 C CA . ILE A 1 109 ? -13.516 -21.556 -5.110 1.00 68.50 109 ILE A CA 1
ATOM 851 C C . ILE A 1 109 ? -12.375 -20.894 -5.891 1.00 68.50 109 ILE A C 1
ATOM 853 O O . ILE A 1 109 ? -12.234 -19.673 -5.829 1.00 68.50 109 ILE A O 1
ATOM 857 N N . ASN A 1 110 ? -11.552 -21.655 -6.627 1.00 71.25 110 ASN A N 1
ATOM 858 C CA . ASN A 1 110 ? -10.408 -21.069 -7.324 1.00 71.25 110 ASN A CA 1
ATOM 859 C C . ASN A 1 110 ? -10.106 -21.735 -8.685 1.00 71.25 110 ASN A C 1
ATOM 861 O O . ASN A 1 110 ? -9.168 -22.534 -8.799 1.00 71.25 110 ASN A O 1
ATOM 865 N N . PRO A 1 111 ? -10.841 -21.376 -9.757 1.00 75.25 111 PRO A N 1
ATOM 866 C CA . PRO A 1 111 ? -10.668 -21.973 -11.088 1.00 75.25 111 PRO A CA 1
ATOM 867 C C . PRO A 1 111 ? -9.263 -21.752 -11.674 1.00 75.25 111 PRO A C 1
ATOM 869 O O . PRO A 1 111 ? -8.816 -22.500 -12.544 1.00 75.25 111 PRO A O 1
ATOM 872 N N . TYR A 1 112 ? -8.531 -20.756 -11.173 1.00 76.88 112 TYR A N 1
ATOM 873 C CA . TYR A 1 112 ? -7.180 -20.420 -11.619 1.00 76.88 112 TYR A CA 1
ATOM 874 C C . TYR A 1 112 ? -6.079 -21.193 -10.886 1.00 76.88 112 TYR A C 1
ATOM 876 O O . TYR A 1 112 ? -4.923 -21.135 -11.302 1.00 76.88 112 TYR A O 1
ATOM 884 N N . LYS A 1 113 ? -6.398 -21.968 -9.841 1.00 80.44 113 LYS A N 1
ATOM 885 C CA . LYS A 1 113 ? -5.390 -22.734 -9.091 1.00 80.44 113 LYS A CA 1
ATOM 886 C C . LYS A 1 113 ? -4.614 -23.693 -9.998 1.00 80.44 113 LYS A C 1
ATOM 888 O O . LYS A 1 113 ? -3.391 -23.682 -9.998 1.00 80.44 113 LYS A O 1
ATOM 893 N N . GLN A 1 114 ? -5.311 -24.418 -10.875 1.00 81.00 114 GLN A N 1
ATOM 894 C CA . GLN A 1 114 ? -4.671 -25.312 -11.849 1.00 81.00 114 GLN A CA 1
ATOM 895 C C . GLN A 1 114 ? -3.773 -24.573 -12.852 1.00 81.00 114 GLN A C 1
ATOM 897 O O . GLN A 1 114 ? -2.822 -25.154 -13.370 1.00 81.00 114 GLN A O 1
ATOM 902 N N . PHE A 1 115 ? -4.084 -23.313 -13.169 1.00 83.25 115 PHE A N 1
ATOM 903 C CA . PHE A 1 115 ? -3.262 -22.483 -14.048 1.00 83.25 115 PHE A CA 1
ATOM 904 C C . PHE A 1 115 ? -1.952 -22.087 -13.355 1.00 83.25 115 PHE A C 1
ATOM 906 O O . PHE A 1 115 ? -0.882 -22.270 -13.935 1.00 83.25 115 PHE A O 1
ATOM 913 N N . PHE A 1 116 ? -2.022 -21.642 -12.098 1.00 84.62 116 PHE A N 1
ATOM 914 C CA . PHE A 1 116 ? -0.845 -21.312 -11.290 1.00 84.62 116 PHE A CA 1
ATOM 915 C C . PHE A 1 116 ? 0.011 -22.545 -10.967 1.00 84.62 116 PHE A C 1
ATOM 917 O O . PHE A 1 116 ? 1.229 -22.496 -11.129 1.00 84.62 116 PHE A O 1
ATOM 924 N N . ASP A 1 117 ? -0.617 -23.678 -10.639 1.00 83.69 117 ASP A N 1
ATOM 925 C CA . ASP A 1 117 ? 0.072 -24.950 -10.387 1.00 83.69 117 ASP A CA 1
ATOM 926 C C . ASP A 1 117 ? 0.837 -25.441 -11.630 1.00 83.69 117 ASP A C 1
ATOM 928 O O . ASP A 1 117 ? 1.961 -25.926 -11.520 1.00 83.69 117 ASP A O 1
ATOM 932 N N . LYS A 1 118 ? 0.266 -25.274 -12.834 1.00 85.31 118 LYS A N 1
ATOM 933 C CA . LYS A 1 118 ? 0.939 -25.613 -14.105 1.00 85.31 118 LYS A CA 1
ATOM 934 C C . LYS A 1 118 ? 2.095 -24.677 -14.440 1.00 85.31 118 LYS A C 1
ATOM 936 O O . LYS A 1 118 ? 3.068 -25.117 -15.046 1.00 85.31 118 LYS A O 1
ATOM 941 N N . LEU A 1 119 ? 1.978 -23.399 -14.086 1.00 83.69 119 LEU A N 1
ATOM 942 C CA . LEU A 1 119 ? 3.057 -22.426 -14.250 1.00 83.69 119 LEU A CA 1
ATOM 943 C C . LEU A 1 119 ? 4.147 -22.590 -13.185 1.00 83.69 119 LEU A C 1
ATOM 945 O O . LEU A 1 119 ? 5.262 -22.123 -13.394 1.00 83.69 119 LEU A O 1
ATOM 949 N N . GLY A 1 120 ? 3.844 -23.265 -12.071 1.00 86.06 120 GLY A N 1
ATOM 950 C CA . GLY A 1 120 ? 4.751 -23.409 -10.936 1.00 86.06 120 GLY A CA 1
ATOM 951 C C . GLY A 1 120 ? 5.008 -22.088 -10.208 1.00 86.06 120 GLY A C 1
ATOM 952 O O . GLY A 1 120 ? 6.040 -21.952 -9.558 1.00 86.06 120 GLY A O 1
ATOM 953 N N . VAL A 1 121 ? 4.102 -21.114 -10.341 1.00 86.38 121 VAL A N 1
ATOM 954 C CA . VAL A 1 121 ? 4.236 -19.764 -9.776 1.00 86.38 121 VAL A CA 1
ATOM 955 C C . VAL A 1 121 ? 3.111 -19.530 -8.781 1.00 86.38 121 VAL A C 1
ATOM 957 O O . VAL A 1 121 ? 1.958 -19.867 -9.048 1.00 86.38 121 VAL A O 1
ATOM 960 N N . SER A 1 122 ? 3.435 -18.936 -7.632 1.00 87.12 122 SER A N 1
ATOM 961 C CA . SER A 1 122 ? 2.408 -18.562 -6.658 1.00 87.12 122 SER A CA 1
ATOM 962 C C . SER A 1 122 ? 1.507 -17.440 -7.208 1.00 87.12 122 SER A C 1
ATOM 964 O O . SER A 1 122 ? 1.999 -16.573 -7.935 1.00 87.12 122 SER A O 1
ATOM 966 N N . PRO A 1 123 ? 0.204 -17.401 -6.873 1.00 82.00 123 PRO A N 1
ATOM 967 C CA . PRO A 1 123 ? -0.695 -16.347 -7.352 1.00 82.00 123 PRO A CA 1
ATOM 968 C C . PRO A 1 123 ? -0.181 -14.930 -7.054 1.00 82.00 123 PRO A C 1
ATOM 970 O O . PRO A 1 123 ? -0.219 -14.064 -7.926 1.00 82.00 123 PRO A O 1
ATOM 973 N N . ASP A 1 124 ? 0.382 -14.712 -5.863 1.00 84.25 124 ASP A N 1
ATOM 974 C CA . ASP A 1 124 ? 0.922 -13.410 -5.454 1.00 84.25 124 ASP A CA 1
ATOM 975 C C . ASP A 1 124 ? 2.159 -13.004 -6.268 1.00 84.25 124 ASP A C 1
ATOM 977 O O . ASP A 1 124 ? 2.325 -11.842 -6.637 1.00 84.25 124 ASP A O 1
ATOM 981 N N . GLU A 1 125 ? 3.038 -13.957 -6.576 1.00 86.56 125 GLU A N 1
ATOM 982 C CA . GLU A 1 125 ? 4.209 -13.718 -7.421 1.00 86.56 125 GLU A CA 1
ATOM 983 C C . GLU A 1 125 ? 3.804 -13.438 -8.870 1.00 86.56 125 GLU A C 1
ATOM 985 O O . GLU A 1 125 ? 4.358 -12.539 -9.505 1.00 86.56 125 GLU A O 1
ATOM 990 N N . ALA A 1 126 ? 2.787 -14.142 -9.372 1.00 84.69 126 ALA A N 1
ATOM 991 C CA . ALA A 1 126 ? 2.237 -13.899 -10.696 1.00 84.69 126 ALA A CA 1
ATOM 992 C C . ALA A 1 126 ? 1.608 -12.502 -10.803 1.00 84.69 126 ALA A C 1
ATOM 994 O O . ALA A 1 126 ? 1.857 -11.803 -11.784 1.00 84.69 126 ALA A O 1
ATOM 995 N N . LEU A 1 127 ? 0.856 -12.059 -9.789 1.00 85.62 127 LEU A N 1
ATOM 996 C CA . LEU A 1 127 ? 0.299 -10.704 -9.746 1.00 85.62 127 LEU A CA 1
ATOM 997 C C . LEU A 1 127 ? 1.402 -9.640 -9.769 1.00 85.62 127 LEU A C 1
ATOM 999 O O . LEU A 1 127 ? 1.360 -8.743 -10.609 1.00 85.62 127 LEU A O 1
ATOM 1003 N N . ARG A 1 128 ? 2.448 -9.791 -8.946 1.00 85.44 128 ARG A N 1
ATOM 1004 C CA . ARG A 1 128 ? 3.604 -8.874 -8.954 1.00 85.44 128 ARG A CA 1
ATOM 1005 C C . ARG A 1 128 ? 4.311 -8.836 -10.308 1.00 85.44 128 ARG A C 1
ATOM 1007 O O . ARG A 1 128 ? 4.698 -7.766 -10.775 1.00 85.44 128 ARG A O 1
ATOM 1014 N N . ALA A 1 129 ? 4.476 -9.988 -10.956 1.00 86.50 129 ALA A N 1
ATOM 1015 C CA . ALA A 1 129 ? 5.093 -10.066 -12.277 1.00 86.50 129 ALA A CA 1
ATOM 1016 C C . ALA A 1 129 ? 4.234 -9.381 -13.355 1.00 86.50 129 ALA A C 1
ATOM 1018 O O . ALA A 1 129 ? 4.771 -8.687 -14.220 1.00 86.50 129 ALA A O 1
ATOM 1019 N N . ILE A 1 130 ? 2.908 -9.540 -13.293 1.00 88.38 130 ILE A N 1
ATOM 1020 C CA . ILE A 1 130 ? 1.963 -8.866 -14.193 1.00 88.38 130 ILE A CA 1
ATOM 1021 C C . ILE A 1 130 ? 2.028 -7.350 -13.992 1.00 88.38 130 ILE A C 1
ATOM 1023 O O . ILE A 1 130 ? 2.172 -6.615 -14.967 1.00 88.38 130 ILE A O 1
ATOM 1027 N N . GLU A 1 131 ? 1.992 -6.877 -12.747 1.00 87.06 131 GLU A N 1
ATOM 1028 C CA . GLU A 1 131 ? 2.118 -5.453 -12.419 1.00 87.06 131 GLU A CA 1
ATOM 1029 C C . GLU A 1 131 ? 3.433 -4.866 -12.943 1.00 87.06 131 GLU A C 1
ATOM 1031 O O . GLU A 1 131 ? 3.434 -3.821 -13.598 1.00 87.06 131 GLU A O 1
ATOM 1036 N N . GLN A 1 132 ? 4.552 -5.567 -12.741 1.00 86.62 132 GLN A N 1
ATOM 1037 C CA . GLN A 1 132 ? 5.858 -5.136 -13.237 1.00 86.62 132 GLN A CA 1
ATOM 1038 C C . GLN A 1 132 ? 5.917 -5.109 -14.773 1.00 86.62 132 GLN A C 1
ATOM 1040 O O . GLN A 1 132 ? 6.532 -4.213 -15.358 1.00 86.62 132 GLN A O 1
ATOM 1045 N N . ASN A 1 133 ? 5.273 -6.067 -15.443 1.00 89.88 133 ASN A N 1
ATOM 1046 C CA . ASN A 1 133 ? 5.207 -6.101 -16.900 1.00 89.88 133 ASN A CA 1
ATOM 1047 C C . ASN A 1 133 ? 4.352 -4.947 -17.441 1.00 89.88 133 ASN A C 1
ATOM 1049 O O . ASN A 1 133 ? 4.798 -4.227 -18.332 1.00 89.88 133 ASN A O 1
ATOM 1053 N N . ASN A 1 134 ? 3.186 -4.697 -16.841 1.00 90.25 134 ASN A N 1
ATOM 1054 C CA . ASN A 1 134 ? 2.325 -3.564 -17.183 1.00 90.25 134 ASN A CA 1
ATOM 1055 C C . ASN A 1 134 ? 3.059 -2.228 -17.003 1.00 90.25 134 ASN A C 1
ATOM 1057 O O . ASN A 1 134 ? 3.006 -1.356 -17.874 1.00 90.25 134 ASN A O 1
ATOM 1061 N N . LEU A 1 135 ? 3.816 -2.087 -15.911 1.00 87.12 135 LEU A N 1
ATOM 1062 C CA . LEU A 1 135 ? 4.664 -0.924 -15.672 1.00 87.12 135 LEU A CA 1
ATOM 1063 C C . LEU A 1 135 ? 5.700 -0.752 -16.785 1.00 87.12 135 LEU A C 1
ATOM 1065 O O . LEU A 1 135 ? 5.789 0.308 -17.400 1.00 87.12 135 LEU A O 1
ATOM 1069 N N . ARG A 1 136 ? 6.443 -1.814 -17.104 1.00 90.56 136 ARG A N 1
ATOM 1070 C CA . ARG A 1 136 ? 7.437 -1.787 -18.179 1.00 90.56 136 ARG A CA 1
ATOM 1071 C C . ARG A 1 136 ? 6.813 -1.428 -19.526 1.00 90.56 136 ARG A C 1
ATOM 1073 O O . ARG A 1 136 ? 7.383 -0.609 -20.239 1.00 90.56 136 ARG A O 1
ATOM 1080 N N . GLN A 1 137 ? 5.657 -1.998 -19.861 1.00 91.62 137 GLN A N 1
ATOM 1081 C CA . GLN A 1 137 ? 4.954 -1.712 -21.112 1.00 91.62 137 GLN A CA 1
ATOM 1082 C C . GLN A 1 137 ? 4.489 -0.257 -21.184 1.00 91.62 137 GLN A C 1
ATOM 1084 O O . GLN A 1 137 ? 4.741 0.402 -22.187 1.00 91.62 137 GLN A O 1
ATOM 1089 N N . SER A 1 138 ? 3.860 0.265 -20.128 1.00 91.12 138 SER A N 1
ATOM 1090 C CA . SER A 1 138 ? 3.406 1.663 -20.089 1.00 91.12 138 SER A CA 1
ATOM 1091 C C . SER A 1 138 ? 4.569 2.653 -20.217 1.00 91.12 138 SER A C 1
ATOM 1093 O O . SER A 1 138 ? 4.512 3.582 -21.027 1.00 91.12 138 SER A O 1
ATOM 1095 N N . VAL A 1 139 ? 5.672 2.413 -19.500 1.00 92.44 139 VAL A N 1
ATOM 1096 C CA . VAL A 1 139 ? 6.895 3.213 -19.624 1.00 92.44 139 VAL A CA 1
ATOM 1097 C C . VAL A 1 139 ? 7.438 3.124 -21.047 1.00 92.44 139 VAL A C 1
ATOM 1099 O O . VAL A 1 139 ? 7.674 4.159 -21.667 1.00 92.44 139 VAL A O 1
ATOM 1102 N N . GLN A 1 140 ? 7.576 1.919 -21.597 1.00 93.12 140 GLN A N 1
ATOM 1103 C CA . GLN A 1 140 ? 8.093 1.718 -22.947 1.00 93.12 140 GLN A CA 1
ATOM 1104 C C . GLN A 1 140 ? 7.214 2.397 -24.006 1.00 93.12 140 GLN A C 1
ATOM 1106 O O . GLN A 1 140 ? 7.739 2.996 -24.937 1.00 93.12 140 GLN A O 1
ATOM 1111 N N . GLN A 1 141 ? 5.888 2.369 -23.861 1.00 93.19 141 GLN A N 1
ATOM 1112 C CA . GLN A 1 141 ? 4.966 3.088 -24.744 1.00 93.19 141 GLN A CA 1
ATOM 1113 C C . GLN A 1 141 ? 5.188 4.603 -24.679 1.00 93.19 141 GLN A C 1
ATOM 1115 O O . GLN A 1 141 ? 5.296 5.239 -25.727 1.00 93.19 141 GLN A O 1
ATOM 1120 N N . SER A 1 142 ? 5.319 5.175 -23.476 1.00 93.62 142 SER A N 1
ATOM 1121 C CA . SER A 1 142 ? 5.592 6.611 -23.311 1.00 93.62 142 SER A CA 1
ATOM 1122 C C . SER A 1 142 ? 6.926 7.023 -23.943 1.00 93.62 142 SER A C 1
ATOM 1124 O O . SER A 1 142 ? 7.013 8.042 -24.623 1.00 93.62 142 SER A O 1
ATOM 1126 N N . VAL A 1 143 ? 7.958 6.193 -23.771 1.00 94.44 143 VAL A N 1
ATOM 1127 C CA . VAL A 1 143 ? 9.291 6.422 -24.331 1.00 94.44 143 VAL A CA 1
ATOM 1128 C C . VAL A 1 143 ? 9.279 6.242 -25.846 1.00 94.44 143 VAL A C 1
ATOM 1130 O O . VAL A 1 143 ? 9.916 7.014 -26.545 1.00 94.44 143 VAL A O 1
ATOM 1133 N N . ASN A 1 144 ? 8.530 5.276 -26.378 1.00 92.88 144 ASN A N 1
ATOM 1134 C CA . ASN A 1 144 ? 8.379 5.088 -27.821 1.00 92.88 144 ASN A CA 1
ATOM 1135 C C . ASN A 1 144 ? 7.721 6.297 -28.492 1.00 92.88 144 ASN A C 1
ATOM 1137 O O . ASN A 1 144 ? 8.148 6.688 -29.573 1.00 92.88 144 ASN A O 1
ATOM 1141 N N . GLN A 1 145 ? 6.706 6.900 -27.870 1.00 93.50 145 GLN A N 1
ATOM 1142 C CA . GLN A 1 145 ? 6.076 8.116 -28.397 1.00 93.50 145 GLN A CA 1
ATOM 1143 C C . GLN A 1 145 ? 7.067 9.287 -28.433 1.00 93.50 145 GLN A C 1
ATOM 1145 O O . GLN A 1 145 ? 7.160 9.998 -29.435 1.00 93.50 145 GLN A O 1
ATOM 1150 N N . GLU A 1 146 ? 7.857 9.451 -27.371 1.00 91.62 146 GLU A N 1
ATOM 1151 C CA . GLU A 1 146 ? 8.931 10.445 -27.324 1.00 91.62 146 GLU A CA 1
ATOM 1152 C C . GLU A 1 146 ? 10.004 10.157 -28.383 1.00 91.62 146 GLU A C 1
ATOM 1154 O O . GLU A 1 146 ? 10.364 11.041 -29.156 1.00 91.62 146 GLU A O 1
ATOM 1159 N N . ALA A 1 147 ? 10.444 8.907 -28.503 1.00 92.38 147 ALA A N 1
ATOM 1160 C CA . ALA A 1 147 ? 11.439 8.484 -29.479 1.00 92.38 147 ALA A CA 1
ATOM 1161 C C . ALA A 1 147 ? 10.963 8.708 -30.922 1.00 92.38 147 ALA A C 1
ATOM 1163 O O . ALA A 1 147 ? 11.739 9.178 -31.746 1.00 92.38 147 ALA A O 1
ATOM 1164 N N . GLN A 1 148 ? 9.681 8.468 -31.221 1.00 91.56 148 GLN A N 1
ATOM 1165 C CA . GLN A 1 148 ? 9.089 8.807 -32.519 1.00 91.56 148 GLN A CA 1
ATOM 1166 C C . GLN A 1 148 ? 9.143 10.314 -32.781 1.00 91.56 148 GLN A C 1
ATOM 1168 O O . GLN A 1 148 ? 9.526 10.734 -33.869 1.00 91.56 148 GLN A O 1
ATOM 1173 N N . SER A 1 149 ? 8.815 11.146 -31.787 1.00 91.88 149 SER A N 1
ATOM 1174 C CA . SER A 1 149 ? 8.915 12.603 -31.937 1.00 91.88 149 SER A CA 1
ATOM 1175 C C . SER A 1 149 ? 10.355 13.065 -32.201 1.00 91.88 149 SER A C 1
ATOM 1177 O O . SER A 1 149 ? 10.583 13.901 -33.077 1.00 91.88 149 SER A O 1
ATOM 1179 N N . LEU A 1 150 ? 11.334 12.451 -31.528 1.00 90.19 150 LEU A N 1
ATOM 1180 C CA . LEU A 1 150 ? 12.759 12.712 -31.730 1.00 90.19 150 LEU A CA 1
ATOM 1181 C C . LEU A 1 150 ? 13.232 12.224 -33.102 1.00 90.19 150 LEU A C 1
ATOM 1183 O O . LEU A 1 150 ? 13.998 12.921 -33.764 1.00 90.19 150 LEU A O 1
ATOM 1187 N N . GLN A 1 151 ? 12.728 11.081 -33.568 1.00 92.75 151 GLN A N 1
ATOM 1188 C CA . GLN A 1 151 ? 12.984 10.577 -34.912 1.00 92.75 151 GLN A CA 1
ATOM 1189 C C . GLN A 1 151 ? 12.484 11.562 -35.975 1.00 92.75 151 GLN A C 1
ATOM 1191 O O . GLN A 1 151 ? 13.239 11.898 -36.884 1.00 92.75 151 GLN A O 1
ATOM 1196 N N . TYR A 1 152 ? 11.266 12.096 -35.840 1.00 92.12 152 TYR A N 1
ATOM 1197 C CA . TYR A 1 152 ? 10.748 13.110 -36.768 1.00 92.12 152 TYR A CA 1
ATOM 1198 C C . TYR A 1 152 ? 11.525 14.432 -36.707 1.00 92.12 152 TYR A C 1
ATOM 1200 O O . TYR A 1 152 ? 11.680 15.095 -37.731 1.00 92.12 152 TYR A O 1
ATOM 1208 N N . GLN A 1 153 ? 12.007 14.828 -35.527 1.00 93.31 153 GLN A N 1
ATOM 1209 C CA . GLN A 1 153 ? 12.678 16.113 -35.328 1.00 93.31 153 GLN A CA 1
ATOM 1210 C C . GLN A 1 153 ? 14.154 16.101 -35.747 1.00 93.31 153 GLN A C 1
ATOM 1212 O O . GLN A 1 153 ? 14.643 17.080 -36.311 1.00 93.31 153 GLN A O 1
ATOM 1217 N N . TYR A 1 154 ? 14.864 15.013 -35.457 1.00 92.88 154 TYR A N 1
ATOM 1218 C CA . TYR A 1 154 ? 16.315 14.906 -35.619 1.00 92.88 154 TYR A CA 1
ATOM 1219 C C . TYR A 1 154 ? 16.736 13.883 -36.679 1.00 92.88 154 TYR A C 1
ATOM 1221 O O . TYR A 1 154 ? 17.926 13.780 -36.969 1.00 92.88 154 TYR A O 1
ATOM 1229 N N . GLY A 1 155 ? 15.786 13.147 -37.266 1.00 91.81 155 GLY A N 1
ATOM 1230 C CA . GLY A 1 155 ? 16.057 12.155 -38.306 1.00 91.81 155 GLY A CA 1
ATOM 1231 C C . GLY A 1 155 ? 16.844 10.950 -37.797 1.00 91.81 155 GLY A C 1
ATOM 1232 O O . GLY A 1 155 ? 17.728 10.477 -38.500 1.00 91.81 155 GLY A O 1
ATOM 1233 N N . TRP A 1 156 ? 16.583 10.498 -36.566 1.00 92.94 156 TRP A N 1
ATOM 1234 C CA . TRP A 1 156 ? 17.288 9.352 -35.983 1.00 92.94 156 TRP A CA 1
ATOM 1235 C C . TRP A 1 156 ? 17.034 8.060 -36.761 1.00 92.94 156 TRP A C 1
ATOM 1237 O O . TRP A 1 156 ? 15.904 7.764 -37.159 1.00 92.94 156 TRP A O 1
ATOM 1247 N N . ASP A 1 157 ? 18.086 7.259 -36.907 1.00 93.19 157 ASP A N 1
ATOM 1248 C CA . ASP A 1 157 ? 17.983 5.929 -37.500 1.00 93.19 157 ASP A CA 1
ATOM 1249 C C . ASP A 1 157 ? 17.274 4.955 -36.544 1.00 93.19 157 ASP A C 1
ATOM 1251 O O . ASP A 1 157 ? 17.274 5.126 -35.319 1.00 93.19 157 ASP A O 1
ATOM 1255 N N . ASP A 1 158 ? 16.698 3.880 -37.089 1.00 90.06 158 ASP A N 1
ATOM 1256 C CA . ASP A 1 158 ? 15.951 2.885 -36.305 1.00 90.06 158 ASP A CA 1
ATOM 1257 C C . ASP A 1 158 ? 16.795 2.247 -35.189 1.00 90.06 158 ASP A C 1
ATOM 1259 O O . ASP A 1 158 ? 16.281 1.934 -34.114 1.00 90.06 158 ASP A O 1
ATOM 1263 N N . GLU A 1 159 ? 18.098 2.067 -35.414 1.00 93.56 159 GLU A N 1
ATOM 1264 C CA . GLU A 1 159 ? 19.009 1.518 -34.406 1.00 93.56 159 GLU A CA 1
ATOM 1265 C C . GLU A 1 159 ? 19.233 2.496 -33.244 1.00 93.56 159 GLU A C 1
ATOM 1267 O O . GLU A 1 159 ? 19.185 2.094 -32.081 1.00 93.56 159 GLU A O 1
ATOM 1272 N N . GLN A 1 160 ? 19.394 3.788 -33.542 1.00 91.81 160 GLN A N 1
ATOM 1273 C CA . GLN A 1 160 ? 19.545 4.838 -32.530 1.00 91.81 160 GLN A CA 1
ATOM 1274 C C . GLN A 1 160 ? 18.264 4.988 -31.707 1.00 91.81 160 GLN A C 1
ATOM 1276 O O . GLN A 1 160 ? 18.315 5.054 -30.478 1.00 91.81 160 GLN A O 1
ATOM 1281 N N . THR A 1 161 ? 17.113 4.958 -32.378 1.00 92.12 161 THR A N 1
ATOM 1282 C CA . THR A 1 161 ? 15.793 4.997 -31.743 1.00 92.12 161 THR A CA 1
ATOM 1283 C C . THR A 1 161 ? 15.607 3.810 -30.795 1.00 92.12 161 THR A C 1
ATOM 1285 O O . THR A 1 161 ? 15.206 4.005 -29.650 1.00 92.12 161 THR A O 1
ATOM 1288 N N . ARG A 1 162 ? 15.968 2.585 -31.208 1.00 92.56 162 ARG A N 1
ATOM 1289 C CA . ARG A 1 162 ? 15.894 1.393 -30.339 1.00 92.56 162 ARG A CA 1
ATOM 1290 C C . ARG A 1 162 ? 16.807 1.499 -29.121 1.00 92.56 162 ARG A C 1
ATOM 1292 O O . ARG A 1 162 ? 16.349 1.255 -28.009 1.00 92.56 162 ARG A O 1
ATOM 1299 N N . GLN A 1 163 ? 18.065 1.900 -29.314 1.00 93.31 163 GLN A N 1
ATOM 1300 C CA . GLN A 1 163 ? 19.008 2.069 -28.203 1.00 93.31 163 GLN A CA 1
ATOM 1301 C C . GLN A 1 163 ? 18.517 3.118 -27.200 1.00 93.31 163 GLN A C 1
ATOM 1303 O O . GLN A 1 163 ? 18.574 2.890 -25.991 1.00 93.31 163 GLN A O 1
ATOM 1308 N N . TYR A 1 164 ? 17.990 4.242 -27.691 1.00 93.00 164 TYR A N 1
ATOM 1309 C CA . TYR A 1 164 ? 17.396 5.273 -26.847 1.00 93.00 164 TYR A CA 1
ATOM 1310 C C . TYR A 1 164 ? 16.184 4.743 -26.076 1.00 93.00 164 TYR A C 1
ATOM 1312 O O . TYR A 1 164 ? 16.106 4.942 -24.864 1.00 93.00 164 TYR A O 1
ATOM 1320 N N . VAL A 1 165 ? 15.266 4.037 -26.747 1.00 94.12 165 VAL A N 1
ATOM 1321 C CA . VAL A 1 165 ? 14.077 3.461 -26.107 1.00 94.12 165 VAL A CA 1
ATOM 1322 C C . VAL A 1 165 ? 14.474 2.506 -24.992 1.00 94.12 165 VAL A C 1
ATOM 1324 O O . VAL A 1 165 ? 13.968 2.635 -23.877 1.00 94.12 165 VAL A O 1
ATOM 1327 N N . ASP A 1 166 ? 15.391 1.579 -25.258 1.00 92.88 166 ASP A N 1
ATOM 1328 C CA . ASP A 1 166 ? 15.835 0.601 -24.266 1.00 92.88 166 ASP A CA 1
ATOM 1329 C C . ASP A 1 166 ? 16.505 1.287 -23.069 1.00 92.88 166 ASP A C 1
ATOM 1331 O O . ASP A 1 166 ? 16.174 0.993 -21.914 1.00 92.88 166 ASP A O 1
ATOM 1335 N N . GLN A 1 167 ? 17.388 2.255 -23.330 1.00 95.06 167 GLN A N 1
ATOM 1336 C CA . GLN A 1 167 ? 18.084 3.005 -22.288 1.00 95.06 167 GLN A CA 1
ATOM 1337 C C . GLN A 1 167 ? 17.114 3.833 -21.433 1.00 95.06 167 GLN A C 1
ATOM 1339 O O . GLN A 1 167 ? 17.140 3.746 -20.205 1.00 95.06 167 GLN A O 1
ATOM 1344 N N . GLN A 1 168 ? 16.233 4.616 -22.055 1.00 94.38 168 GLN A N 1
ATOM 1345 C CA . GLN A 1 168 ? 15.279 5.462 -21.334 1.00 94.38 168 GLN A CA 1
ATOM 1346 C C . GLN A 1 168 ? 14.239 4.646 -20.577 1.00 94.38 168 GLN A C 1
ATOM 1348 O O . GLN A 1 168 ? 13.866 5.009 -19.461 1.00 94.38 168 GLN A O 1
ATOM 1353 N N . THR A 1 169 ? 13.807 3.516 -21.138 1.00 92.69 169 THR A N 1
ATOM 1354 C CA . THR A 1 169 ? 12.897 2.598 -20.451 1.00 92.69 169 THR A CA 1
ATOM 1355 C C . THR A 1 169 ? 13.538 2.076 -19.167 1.00 92.69 169 THR A C 1
ATOM 1357 O O . THR A 1 169 ? 12.910 2.130 -18.111 1.00 92.69 169 THR A O 1
ATOM 1360 N N . GLN A 1 170 ? 14.803 1.640 -19.213 1.00 92.31 170 GLN A N 1
ATOM 1361 C CA . GLN A 1 170 ? 15.522 1.201 -18.010 1.00 92.31 170 GLN A CA 1
ATOM 1362 C C . GLN A 1 170 ? 15.665 2.322 -16.976 1.00 92.31 170 GLN A C 1
ATOM 1364 O O . GLN A 1 170 ? 15.378 2.102 -15.799 1.00 92.31 170 GLN A O 1
ATOM 1369 N N . ILE A 1 171 ? 16.054 3.524 -17.410 1.00 94.75 171 ILE A N 1
ATOM 1370 C CA . ILE A 1 171 ? 16.221 4.679 -16.519 1.00 94.75 171 ILE A CA 1
ATOM 1371 C C . ILE A 1 171 ? 14.899 5.026 -15.825 1.00 94.75 171 ILE A C 1
ATOM 1373 O O . ILE A 1 171 ? 14.877 5.212 -14.609 1.00 94.75 171 ILE A O 1
ATOM 1377 N N . ARG A 1 172 ? 13.788 5.092 -16.568 1.00 92.69 172 ARG A N 1
ATOM 1378 C CA . ARG A 1 172 ? 12.473 5.427 -16.002 1.00 92.69 172 ARG A CA 1
ATOM 1379 C C . ARG A 1 172 ? 11.973 4.368 -15.031 1.00 92.69 172 ARG A C 1
ATOM 1381 O O . ARG A 1 172 ? 11.497 4.726 -13.959 1.00 92.69 172 ARG A O 1
ATOM 1388 N N . ILE A 1 173 ? 12.126 3.087 -15.367 1.00 91.25 173 ILE A N 1
ATOM 1389 C CA . ILE A 1 173 ? 11.759 1.992 -14.460 1.00 91.25 173 ILE A CA 1
ATOM 1390 C C . ILE A 1 173 ? 12.567 2.089 -13.165 1.00 91.25 173 ILE A C 1
ATOM 1392 O O . ILE A 1 173 ? 11.992 2.018 -12.082 1.00 91.25 173 ILE A O 1
ATOM 1396 N N . GLN A 1 174 ? 13.881 2.305 -13.260 1.00 91.94 174 GLN A N 1
ATOM 1397 C CA . GLN A 1 174 ? 14.734 2.444 -12.084 1.00 91.94 174 GLN A CA 1
ATOM 1398 C C . GLN A 1 174 ? 14.343 3.661 -11.235 1.00 91.94 174 GLN A C 1
ATOM 1400 O O . GLN A 1 174 ? 14.245 3.546 -10.015 1.00 91.94 174 GLN A O 1
ATOM 1405 N N . GLN A 1 175 ? 14.072 4.812 -11.857 1.00 91.75 175 GLN A N 1
ATOM 1406 C CA . GLN A 1 175 ? 13.599 5.997 -11.136 1.00 91.75 175 GLN A CA 1
ATOM 1407 C C . GLN A 1 175 ? 12.273 5.734 -10.424 1.00 91.75 175 GLN A C 1
ATOM 1409 O O . GLN A 1 175 ? 12.103 6.138 -9.277 1.00 91.75 175 GLN A O 1
ATOM 1414 N N . GLN A 1 176 ? 11.338 5.046 -11.074 1.00 89.44 176 GLN A N 1
ATOM 1415 C CA . GLN A 1 176 ? 10.041 4.745 -10.484 1.00 89.44 176 GLN A CA 1
ATOM 1416 C C . GLN A 1 176 ? 10.160 3.768 -9.310 1.00 89.44 176 GLN A C 1
ATOM 1418 O O . GLN A 1 176 ? 9.519 3.979 -8.284 1.00 89.44 176 GLN A O 1
ATOM 1423 N N . GLN A 1 177 ? 11.029 2.758 -9.417 1.00 88.62 177 GLN A N 1
ATOM 1424 C CA . GLN A 1 177 ? 11.350 1.859 -8.304 1.00 88.62 177 GLN A CA 1
ATOM 1425 C C . GLN A 1 177 ? 11.951 2.626 -7.122 1.00 88.62 177 GLN A C 1
ATOM 1427 O O . GLN A 1 177 ? 11.468 2.498 -6.003 1.00 88.62 177 GLN A O 1
ATOM 1432 N N . GLN A 1 178 ? 12.928 3.503 -7.370 1.00 91.00 178 GLN A N 1
ATOM 1433 C CA . GLN A 1 178 ? 13.509 4.347 -6.320 1.00 91.00 178 GLN A CA 1
ATOM 1434 C C . GLN A 1 178 ? 12.461 5.259 -5.670 1.00 91.00 178 GLN A C 1
ATOM 1436 O O . GLN A 1 178 ? 12.454 5.434 -4.454 1.00 91.00 178 GLN A O 1
ATOM 1441 N N . GLN A 1 179 ? 11.549 5.836 -6.456 1.00 90.06 179 GLN A N 1
ATOM 1442 C CA . GLN A 1 179 ? 10.461 6.655 -5.919 1.00 90.06 179 GLN A CA 1
ATOM 1443 C C . GLN A 1 179 ? 9.508 5.840 -5.041 1.00 90.06 179 GLN A C 1
ATOM 1445 O O . GLN A 1 179 ? 9.110 6.328 -3.984 1.00 90.06 179 GLN A O 1
ATOM 1450 N N . GLN A 1 180 ? 9.172 4.610 -5.440 1.00 87.50 180 GLN A N 1
ATOM 1451 C CA . GLN A 1 180 ? 8.353 3.699 -4.636 1.00 87.50 180 GLN A CA 1
ATOM 1452 C C . GLN A 1 180 ? 9.053 3.319 -3.327 1.00 87.50 180 GLN A C 1
ATOM 1454 O O . GLN A 1 180 ? 8.438 3.400 -2.269 1.00 87.50 180 GLN A O 1
ATOM 1459 N N . GLU A 1 181 ? 10.345 2.994 -3.363 1.00 89.38 181 GLU A N 1
ATOM 1460 C CA . GLU A 1 181 ? 11.128 2.690 -2.159 1.00 89.38 181 GLU A CA 1
ATOM 1461 C C . GLU A 1 181 ? 11.188 3.881 -1.193 1.00 89.38 181 GLU A C 1
ATOM 1463 O O . GLU A 1 181 ? 10.970 3.727 0.009 1.00 89.38 181 GLU A O 1
ATOM 1468 N N . LEU A 1 182 ? 11.436 5.090 -1.709 1.00 91.56 182 LEU A N 1
ATOM 1469 C CA . LEU A 1 182 ? 11.447 6.313 -0.902 1.00 91.56 182 LEU A CA 1
ATOM 1470 C C . LEU A 1 182 ? 10.070 6.626 -0.311 1.00 91.56 182 LEU A C 1
ATOM 1472 O O . LEU A 1 182 ? 9.972 7.115 0.817 1.00 91.56 182 LEU A O 1
ATOM 1476 N N . HIS A 1 183 ? 9.010 6.366 -1.072 1.00 88.06 183 HIS A N 1
ATOM 1477 C CA . HIS A 1 183 ? 7.637 6.529 -0.619 1.00 88.06 183 HIS A CA 1
ATOM 1478 C C . HIS A 1 183 ? 7.298 5.543 0.506 1.00 88.06 183 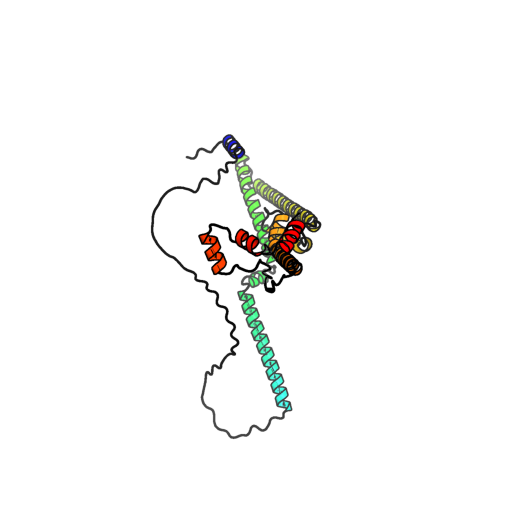HIS A C 1
ATOM 1480 O O . HIS A 1 183 ? 6.825 5.965 1.562 1.00 88.06 183 HIS A O 1
ATOM 1486 N N . ASP A 1 184 ? 7.621 4.262 0.333 1.00 88.94 184 ASP A N 1
ATOM 1487 C CA . ASP A 1 184 ? 7.415 3.231 1.350 1.00 88.94 184 ASP A CA 1
ATOM 1488 C C . ASP A 1 184 ? 8.220 3.534 2.621 1.00 88.94 184 ASP A C 1
ATOM 1490 O O . ASP A 1 184 ? 7.691 3.434 3.730 1.00 88.94 184 ASP A O 1
ATOM 1494 N N . LEU A 1 185 ? 9.466 3.996 2.483 1.00 91.12 185 LEU A N 1
ATOM 1495 C CA . LEU A 1 185 ? 10.287 4.420 3.617 1.00 91.12 185 LEU A CA 1
ATOM 1496 C C . LEU A 1 185 ? 9.666 5.617 4.352 1.00 91.12 185 LEU A C 1
ATOM 1498 O O . LEU A 1 185 ? 9.613 5.635 5.582 1.00 91.12 185 LEU A O 1
ATOM 1502 N N . ARG A 1 186 ? 9.149 6.609 3.614 1.00 90.94 186 ARG A N 1
ATOM 1503 C CA . ARG A 1 186 ? 8.446 7.757 4.203 1.00 90.94 186 ARG A CA 1
ATOM 1504 C C . ARG A 1 186 ? 7.228 7.307 5.004 1.00 90.94 186 ARG A C 1
ATOM 1506 O O . ARG A 1 186 ? 7.054 7.775 6.129 1.00 90.94 186 ARG A O 1
ATOM 1513 N N . ILE A 1 187 ? 6.418 6.402 4.453 1.00 90.75 187 ILE A N 1
ATOM 1514 C CA . ILE A 1 187 ? 5.257 5.845 5.157 1.00 90.75 187 ILE A CA 1
ATOM 1515 C C . ILE A 1 187 ? 5.708 5.143 6.433 1.00 90.75 187 ILE A C 1
ATOM 1517 O O . ILE A 1 187 ? 5.134 5.389 7.489 1.00 90.75 187 ILE A O 1
ATOM 1521 N N . GLN A 1 188 ? 6.750 4.309 6.370 1.00 91.38 188 GLN A N 1
ATOM 1522 C CA . GLN A 1 188 ? 7.256 3.591 7.541 1.00 91.38 188 GLN A CA 1
ATOM 1523 C C . GLN A 1 188 ? 7.705 4.532 8.661 1.00 91.38 188 GLN A C 1
ATOM 1525 O O . GLN A 1 188 ? 7.384 4.279 9.822 1.00 91.38 188 GLN A O 1
ATOM 1530 N N . VAL A 1 189 ? 8.410 5.619 8.331 1.00 93.69 189 VAL A N 1
ATOM 1531 C CA . VAL A 1 189 ? 8.817 6.635 9.316 1.00 93.69 189 VAL A CA 1
ATOM 1532 C C . VAL A 1 189 ? 7.589 7.290 9.944 1.00 93.69 189 VAL A C 1
ATOM 1534 O O . VAL A 1 189 ? 7.425 7.227 11.157 1.00 93.69 189 VAL A O 1
ATOM 1537 N N . GLN A 1 190 ? 6.666 7.805 9.128 1.00 91.56 190 GLN A N 1
ATOM 1538 C CA . GLN A 1 190 ? 5.439 8.448 9.619 1.00 91.56 190 GLN A CA 1
ATOM 1539 C C . GLN A 1 190 ? 4.580 7.515 10.481 1.00 91.56 190 GLN A C 1
ATOM 1541 O O . GLN A 1 190 ? 3.904 7.945 11.411 1.00 91.56 190 GLN A O 1
ATOM 1546 N N . LEU A 1 191 ? 4.592 6.225 10.172 1.00 92.31 191 LEU A N 1
ATOM 1547 C CA . LEU A 1 191 ? 3.841 5.197 10.874 1.00 92.31 191 LEU A CA 1
ATOM 1548 C C . LEU A 1 191 ? 4.542 4.734 12.162 1.00 92.31 191 LEU A C 1
ATOM 1550 O O . LEU A 1 191 ? 3.877 4.289 13.100 1.00 92.31 191 LEU A O 1
ATOM 1554 N N . ASN A 1 192 ? 5.866 4.873 12.251 1.00 92.31 192 ASN A N 1
ATOM 1555 C CA . ASN A 1 192 ? 6.588 4.782 13.518 1.00 92.31 192 ASN A CA 1
ATOM 1556 C C . ASN A 1 192 ? 6.275 5.988 14.407 1.00 92.31 192 ASN A C 1
ATOM 1558 O O . ASN A 1 192 ? 5.901 5.772 15.557 1.00 92.31 192 ASN A O 1
ATOM 1562 N N . ASP A 1 193 ? 6.292 7.203 13.855 1.00 92.56 193 ASP A N 1
ATOM 1563 C CA . ASP A 1 193 ? 5.917 8.420 14.584 1.00 92.56 193 ASP A CA 1
ATOM 1564 C C . ASP A 1 193 ? 4.477 8.314 15.113 1.00 92.56 193 ASP A C 1
ATOM 1566 O O . ASP A 1 193 ? 4.205 8.559 16.286 1.00 92.56 193 ASP A O 1
ATOM 1570 N N . LEU A 1 194 ? 3.540 7.858 14.272 1.00 89.88 194 LEU A N 1
ATOM 1571 C CA . LEU A 1 194 ? 2.149 7.622 14.666 1.00 89.88 194 LEU A CA 1
ATOM 1572 C C . LEU A 1 194 ? 2.034 6.584 15.793 1.00 89.88 194 LEU A C 1
ATOM 1574 O O . LEU A 1 194 ? 1.200 6.731 16.678 1.00 89.88 194 LEU A O 1
ATOM 1578 N N . ALA A 1 195 ? 2.863 5.540 15.772 1.00 89.75 195 ALA A N 1
ATOM 1579 C CA . ALA A 1 195 ? 2.843 4.489 16.784 1.00 89.75 195 ALA A CA 1
ATOM 1580 C C . ALA A 1 195 ? 3.414 4.924 18.143 1.00 89.75 195 ALA A C 1
ATOM 1582 O O . ALA A 1 195 ? 3.096 4.292 19.151 1.00 89.75 195 ALA A O 1
ATOM 1583 N N . GLU A 1 196 ? 4.262 5.951 18.168 1.00 90.25 196 GLU A N 1
ATOM 1584 C CA . GLU A 1 196 ? 4.808 6.546 19.392 1.00 90.25 196 GLU A CA 1
ATOM 1585 C C . GLU A 1 196 ? 3.909 7.659 19.950 1.00 90.25 196 GLU A C 1
ATOM 1587 O O . GLU A 1 196 ? 3.987 7.981 21.137 1.00 90.25 196 GLU A O 1
ATOM 1592 N N . ASN A 1 197 ? 3.010 8.203 19.126 1.00 90.31 197 ASN A N 1
ATOM 1593 C CA . ASN A 1 197 ? 2.078 9.241 19.539 1.00 90.31 197 ASN A CA 1
ATOM 1594 C C . ASN A 1 197 ? 0.963 8.688 20.452 1.00 90.31 197 ASN A C 1
ATOM 1596 O O . ASN A 1 197 ? 0.238 7.768 20.060 1.00 90.31 197 ASN A O 1
ATOM 1600 N N . PRO A 1 198 ? 0.745 9.282 21.643 1.00 85.00 198 PRO A N 1
ATOM 1601 C CA . PRO A 1 198 ? -0.280 8.826 22.585 1.00 85.00 198 PRO A CA 1
ATOM 1602 C C . PRO A 1 198 ? -1.715 9.054 22.082 1.00 85.00 198 PRO A C 1
ATOM 1604 O O . PRO A 1 198 ? -2.626 8.355 22.518 1.00 85.00 198 PRO A O 1
ATOM 1607 N N . ASP A 1 199 ? -1.913 9.986 21.144 1.00 86.25 199 ASP A N 1
ATOM 1608 C CA . ASP A 1 199 ? -3.220 10.298 20.548 1.00 86.25 199 ASP A CA 1
ATOM 1609 C C . ASP A 1 199 ? -3.735 9.199 19.601 1.00 86.25 199 ASP A C 1
ATOM 1611 O O . ASP A 1 199 ? -4.919 9.174 19.261 1.00 86.25 199 ASP A O 1
ATOM 1615 N N . TYR A 1 200 ? -2.863 8.273 19.189 1.00 87.75 200 TYR A N 1
ATOM 1616 C CA . TYR A 1 200 ? -3.168 7.187 18.254 1.00 87.75 200 TYR A CA 1
ATOM 1617 C C . TYR A 1 200 ? -2.979 5.813 18.925 1.00 87.75 200 TYR A C 1
ATOM 1619 O O . TYR A 1 200 ? -2.084 5.038 18.560 1.00 87.75 200 TYR A O 1
ATOM 1627 N N . PRO A 1 201 ? -3.801 5.475 19.938 1.00 83.69 201 PRO A N 1
ATOM 1628 C CA . PRO A 1 201 ? -3.651 4.234 20.685 1.00 83.69 201 PRO A CA 1
ATOM 1629 C C . PRO A 1 201 ? -3.838 3.010 19.780 1.00 83.69 201 PRO A C 1
ATOM 1631 O O . PRO A 1 201 ? -4.780 2.910 19.004 1.00 83.69 201 PRO A O 1
ATOM 1634 N N . GLY A 1 202 ? -2.936 2.034 19.882 1.00 84.12 202 GLY A N 1
ATOM 1635 C CA . GLY A 1 202 ? -3.025 0.806 19.082 1.00 84.12 202 GLY A CA 1
ATOM 1636 C C . GLY A 1 202 ? -2.524 0.936 17.637 1.00 84.12 202 GLY A C 1
ATOM 1637 O O . GLY A 1 202 ? -2.444 -0.078 16.943 1.00 84.12 202 GLY A O 1
ATOM 1638 N N . ALA A 1 203 ? -2.063 2.117 17.202 1.00 86.81 203 ALA A N 1
ATOM 1639 C CA . ALA A 1 203 ? -1.407 2.309 15.902 1.00 86.81 203 ALA A CA 1
ATOM 1640 C C . ALA A 1 203 ? -0.259 1.312 15.654 1.00 86.81 203 ALA A C 1
ATOM 1642 O O . ALA A 1 203 ? -0.071 0.827 14.539 1.00 86.81 203 ALA A O 1
ATOM 1643 N N . LYS A 1 204 ? 0.469 0.926 16.712 1.00 88.06 204 LYS A N 1
ATOM 1644 C CA . LYS A 1 204 ? 1.550 -0.070 16.644 1.00 88.06 204 LYS A CA 1
ATOM 1645 C C . LYS A 1 204 ? 1.091 -1.459 16.180 1.00 88.06 204 LYS A C 1
ATOM 1647 O O . LYS A 1 204 ? 1.888 -2.174 15.581 1.00 88.06 204 LYS A O 1
ATOM 1652 N N . GLN A 1 205 ? -0.153 -1.844 16.458 1.00 89.00 205 GLN A N 1
ATOM 1653 C CA . GLN A 1 205 ? -0.707 -3.141 16.053 1.00 89.00 205 GLN A CA 1
ATOM 1654 C C . GLN A 1 205 ? -1.295 -3.088 14.637 1.00 89.00 205 GLN A C 1
ATOM 1656 O O . GLN A 1 205 ? -1.244 -4.078 13.916 1.00 89.00 205 GLN A O 1
ATOM 1661 N N . MET A 1 206 ? -1.776 -1.919 14.208 1.00 88.81 206 MET A N 1
ATOM 1662 C CA . MET A 1 206 ? -2.429 -1.720 12.906 1.00 88.81 206 MET A CA 1
ATOM 1663 C C . MET A 1 206 ? -1.462 -1.316 11.779 1.00 88.81 206 MET A C 1
ATOM 1665 O O . MET A 1 206 ? -1.893 -0.973 10.684 1.00 88.81 206 MET A O 1
ATOM 1669 N N . LYS A 1 207 ? -0.146 -1.384 12.012 1.00 90.25 207 LYS A N 1
ATOM 1670 C CA . LYS A 1 207 ? 0.898 -0.959 11.065 1.00 90.25 207 LYS A CA 1
ATOM 1671 C C . LYS A 1 207 ? 0.747 -1.555 9.657 1.00 90.25 207 LYS A C 1
ATOM 1673 O O . LYS A 1 207 ? 0.786 -0.813 8.680 1.00 90.25 207 LYS A O 1
ATOM 1678 N N . SER A 1 208 ? 0.535 -2.872 9.558 1.00 90.12 208 SER A N 1
ATOM 1679 C CA . SER A 1 208 ? 0.360 -3.556 8.262 1.00 90.12 208 SER A CA 1
ATOM 1680 C C . SER A 1 208 ? -0.887 -3.061 7.538 1.00 90.12 208 SER A C 1
ATOM 1682 O O . SER A 1 208 ? -0.808 -2.627 6.395 1.00 90.12 208 SER A O 1
ATOM 1684 N N . GLN A 1 209 ? -2.016 -3.019 8.246 1.00 90.50 209 GLN A N 1
ATOM 1685 C CA . GLN A 1 209 ? -3.312 -2.634 7.689 1.00 90.50 209 GLN A CA 1
ATOM 1686 C C . GLN A 1 209 ? -3.319 -1.176 7.212 1.00 90.50 209 GLN A C 1
ATOM 1688 O O . GLN A 1 209 ? -3.834 -0.875 6.142 1.00 90.50 209 GLN A O 1
ATOM 1693 N N . ILE A 1 210 ? -2.687 -0.272 7.970 1.00 90.38 210 ILE A N 1
ATOM 1694 C CA . ILE A 1 210 ? -2.516 1.132 7.573 1.00 90.38 210 ILE A CA 1
ATOM 1695 C C . ILE A 1 210 ? -1.637 1.223 6.318 1.00 90.38 210 ILE A C 1
ATOM 1697 O O . ILE A 1 210 ? -1.969 1.964 5.396 1.00 90.38 210 ILE A O 1
ATOM 1701 N N . SER A 1 211 ? -0.546 0.450 6.242 1.00 91.00 211 SER A N 1
ATOM 1702 C CA . SER A 1 211 ? 0.325 0.440 5.058 1.00 91.00 211 SER A CA 1
ATOM 1703 C C . SER A 1 211 ? -0.367 -0.123 3.810 1.00 91.00 211 SER A C 1
ATOM 1705 O O . SER A 1 211 ? -0.219 0.432 2.724 1.00 91.00 211 SER A O 1
ATOM 1707 N N . GLU A 1 212 ? -1.178 -1.170 3.962 1.00 90.56 212 GLU A N 1
ATOM 1708 C CA . GLU A 1 212 ? -1.986 -1.752 2.886 1.00 90.56 212 GLU A CA 1
ATOM 1709 C C . GLU A 1 212 ? -3.064 -0.772 2.410 1.00 90.56 212 GLU A C 1
ATOM 1711 O O . GLU A 1 212 ? -3.239 -0.589 1.206 1.00 90.56 212 GLU A O 1
ATOM 1716 N N . PHE A 1 213 ? -3.719 -0.063 3.335 1.00 92.31 213 PHE A N 1
ATOM 1717 C CA . PHE A 1 213 ? -4.707 0.959 2.992 1.00 92.31 213 PHE A CA 1
ATOM 1718 C C . PHE A 1 213 ? -4.098 2.107 2.176 1.00 92.31 213 PHE A C 1
ATOM 1720 O O . PHE A 1 213 ? -4.711 2.554 1.209 1.00 92.31 213 PHE A O 1
ATOM 1727 N N . ILE A 1 214 ? -2.891 2.568 2.524 1.00 91.50 214 ILE A N 1
ATOM 1728 C CA . ILE A 1 214 ? -2.195 3.634 1.780 1.00 91.50 214 ILE A CA 1
ATOM 1729 C C . ILE A 1 214 ? -1.721 3.137 0.410 1.00 91.50 214 ILE A C 1
ATOM 1731 O O . ILE A 1 214 ? -1.755 3.891 -0.557 1.00 91.50 214 ILE A O 1
ATOM 1735 N N . ARG A 1 215 ? -1.324 1.864 0.285 1.00 87.94 215 ARG A N 1
ATOM 1736 C CA . ARG A 1 215 ? -1.005 1.273 -1.027 1.00 87.94 215 ARG A CA 1
ATOM 1737 C C . ARG A 1 215 ? -2.221 1.239 -1.948 1.00 87.94 215 ARG A C 1
ATOM 1739 O O . ARG A 1 215 ? -2.086 1.541 -3.128 1.00 87.94 215 ARG A O 1
ATOM 1746 N N . ALA A 1 216 ? -3.397 0.920 -1.408 1.00 87.81 216 ALA A N 1
ATOM 1747 C CA . ALA A 1 216 ? -4.651 0.979 -2.155 1.00 87.81 216 ALA A CA 1
ATOM 1748 C C . ALA A 1 216 ? -5.104 2.426 -2.436 1.00 87.81 216 ALA A C 1
ATOM 1750 O O . ALA A 1 216 ? -5.693 2.696 -3.478 1.00 87.81 216 ALA A O 1
ATOM 1751 N N . ASN A 1 217 ? -4.813 3.361 -1.524 1.00 88.00 217 ASN A N 1
ATOM 1752 C CA . ASN A 1 217 ? -5.211 4.766 -1.602 1.00 88.00 217 ASN A CA 1
ATOM 1753 C C . ASN A 1 217 ? -3.999 5.697 -1.402 1.00 88.00 217 ASN A C 1
ATOM 1755 O O . ASN A 1 217 ? -3.831 6.260 -0.316 1.00 88.00 217 ASN A O 1
ATOM 1759 N N . PRO A 1 218 ? -3.173 5.924 -2.440 1.00 83.06 218 PRO A N 1
ATOM 1760 C CA . PRO A 1 218 ? -1.925 6.686 -2.315 1.00 83.06 218 PRO A CA 1
ATOM 1761 C C . PRO A 1 218 ? -2.126 8.174 -1.982 1.00 83.06 218 PRO A C 1
ATOM 1763 O O . PRO A 1 218 ? -1.182 8.853 -1.589 1.00 83.06 218 PRO A O 1
ATOM 1766 N N . ALA A 1 219 ? -3.348 8.696 -2.125 1.00 87.81 219 ALA A N 1
ATOM 1767 C CA . ALA A 1 219 ? -3.693 10.065 -1.744 1.00 87.81 219 ALA A CA 1
ATOM 1768 C C . ALA A 1 219 ? -3.977 10.231 -0.237 1.00 87.81 219 ALA A C 1
ATOM 1770 O O . ALA A 1 219 ? -4.009 11.359 0.255 1.00 87.81 219 ALA A O 1
ATOM 1771 N N . ALA A 1 220 ? -4.209 9.135 0.494 1.00 88.62 220 ALA A N 1
ATOM 1772 C CA . ALA A 1 220 ? -4.552 9.188 1.909 1.00 88.62 220 ALA A CA 1
ATOM 1773 C C . ALA A 1 220 ? -3.306 9.405 2.778 1.00 88.62 220 ALA A C 1
ATOM 1775 O O . ALA A 1 220 ? -2.265 8.776 2.584 1.00 88.62 220 ALA A O 1
ATOM 1776 N N . SER A 1 221 ? -3.420 10.265 3.791 1.00 91.50 221 SER A N 1
ATOM 1777 C CA . SER A 1 221 ? -2.359 10.419 4.791 1.00 91.50 221 SER A CA 1
ATOM 1778 C C . SER A 1 221 ? -2.340 9.245 5.777 1.00 91.50 221 SER A C 1
ATOM 1780 O O . SER A 1 221 ? -3.358 8.592 6.005 1.00 91.50 221 SER A O 1
ATOM 1782 N N . VAL A 1 222 ? -1.203 9.008 6.442 1.00 90.75 222 VAL A N 1
ATOM 1783 C CA . VAL A 1 222 ? -1.072 7.944 7.462 1.00 90.75 222 VAL A CA 1
ATOM 1784 C C . VAL A 1 222 ? -2.097 8.096 8.592 1.00 90.75 222 VAL A C 1
ATOM 1786 O O . VAL A 1 222 ? -2.641 7.107 9.079 1.00 90.75 222 VAL A O 1
ATOM 1789 N N . GLN A 1 223 ? -2.417 9.333 8.974 1.00 90.69 223 GLN A N 1
ATOM 1790 C CA . GLN A 1 223 ? -3.442 9.618 9.980 1.00 90.69 223 GLN A CA 1
ATOM 1791 C C . GLN A 1 223 ? -4.849 9.289 9.469 1.00 90.69 223 GLN A C 1
ATOM 1793 O O . GLN A 1 223 ? -5.630 8.665 10.182 1.00 90.69 223 GLN A O 1
ATOM 1798 N N . GLN A 1 224 ? -5.176 9.672 8.231 1.00 91.06 224 GLN A N 1
ATOM 1799 C CA . GLN A 1 224 ? -6.464 9.333 7.618 1.00 91.06 224 GLN A CA 1
ATOM 1800 C C . GLN A 1 224 ? -6.624 7.817 7.476 1.00 91.06 224 GLN A C 1
ATOM 1802 O O . GLN A 1 224 ? -7.679 7.281 7.799 1.00 91.06 224 GLN A O 1
ATOM 1807 N N . ALA A 1 225 ? -5.560 7.123 7.073 1.00 91.75 225 ALA A N 1
ATOM 1808 C CA . ALA A 1 225 ? -5.527 5.671 6.981 1.00 91.75 225 ALA A CA 1
ATOM 1809 C C . ALA A 1 225 ? -5.716 5.000 8.353 1.00 91.75 225 ALA A C 1
ATOM 1811 O O . ALA A 1 225 ? -6.475 4.040 8.460 1.00 91.75 225 ALA A O 1
ATOM 1812 N N . TYR A 1 226 ? -5.113 5.532 9.425 1.00 91.25 226 TYR A N 1
ATOM 1813 C CA . TYR A 1 226 ? -5.369 5.059 10.791 1.00 91.25 226 TYR A CA 1
ATOM 1814 C C . TYR A 1 226 ? -6.850 5.162 11.167 1.00 91.25 226 TYR A C 1
ATOM 1816 O O . TYR A 1 226 ? -7.422 4.201 11.680 1.00 91.25 226 TYR A O 1
ATOM 1824 N N . TRP A 1 227 ? -7.489 6.301 10.892 1.00 90.44 227 TRP A N 1
ATOM 1825 C CA . TRP A 1 227 ? -8.908 6.489 11.193 1.00 90.44 227 TRP A CA 1
ATOM 1826 C C . TRP A 1 227 ? -9.814 5.623 10.317 1.00 90.44 227 TRP A C 1
ATOM 1828 O O . TRP A 1 227 ? -10.818 5.117 10.809 1.00 90.44 227 TRP A O 1
ATOM 1838 N N . ALA A 1 228 ? -9.450 5.400 9.056 1.00 89.88 228 ALA A N 1
ATOM 1839 C CA . ALA A 1 228 ? -10.191 4.520 8.160 1.00 89.88 228 ALA A CA 1
ATOM 1840 C C . ALA A 1 228 ? -10.136 3.051 8.616 1.00 89.88 228 ALA A C 1
ATOM 1842 O O . ALA A 1 228 ? -11.158 2.370 8.625 1.00 89.88 228 ALA A O 1
ATOM 1843 N N . VAL A 1 229 ? -8.962 2.577 9.045 1.00 88.94 229 VAL A N 1
ATOM 1844 C CA . VAL A 1 229 ? -8.756 1.189 9.490 1.00 88.94 229 VAL A CA 1
ATOM 1845 C C . VAL A 1 229 ? -9.292 0.963 10.908 1.00 88.94 229 VAL A C 1
ATOM 1847 O O . VAL A 1 229 ? -10.013 0.002 11.165 1.00 88.94 229 VAL A O 1
ATOM 1850 N N . GLY A 1 230 ? -8.947 1.847 11.844 1.00 84.06 230 GLY A N 1
ATOM 1851 C CA . GLY A 1 230 ? -9.234 1.688 13.271 1.00 84.06 230 GLY A CA 1
ATOM 1852 C C . GLY A 1 230 ? -10.521 2.361 13.752 1.00 84.06 230 GLY A C 1
ATOM 1853 O O . GLY A 1 230 ? -10.953 2.098 14.877 1.00 84.06 230 GLY A O 1
ATOM 1854 N N . GLY A 1 231 ? -11.150 3.214 12.937 1.00 82.94 231 GLY A N 1
ATOM 1855 C CA . GLY A 1 231 ? -12.248 4.091 13.357 1.00 82.94 231 GLY A CA 1
ATOM 1856 C C . GLY A 1 231 ? -13.474 3.359 13.893 1.00 82.94 231 GLY A C 1
ATOM 1857 O O . GLY A 1 231 ? -14.045 3.785 14.893 1.00 82.94 231 GLY A O 1
ATOM 1858 N N . SER A 1 232 ? -13.849 2.223 13.301 1.00 80.81 232 SER A N 1
ATOM 1859 C CA . SER A 1 232 ? -14.973 1.405 13.780 1.00 80.81 232 SER A CA 1
ATOM 1860 C C . SER A 1 232 ? -14.701 0.828 15.174 1.00 80.81 232 SER A C 1
ATOM 1862 O O . SER A 1 232 ? -15.552 0.906 16.064 1.00 80.81 232 SER A O 1
ATOM 1864 N N . SER A 1 233 ? -13.489 0.310 15.394 1.00 82.38 233 SER A N 1
ATOM 1865 C CA . SER A 1 233 ? -13.071 -0.224 16.690 1.00 82.38 233 SER A CA 1
ATOM 1866 C C . SER A 1 233 ? -13.015 0.871 17.759 1.00 82.38 233 SER A C 1
ATOM 1868 O O . SER A 1 233 ? -13.497 0.671 18.876 1.00 82.38 233 SER A O 1
ATOM 1870 N N . LEU A 1 234 ? -12.510 2.056 17.401 1.00 80.44 234 LEU A N 1
ATOM 1871 C CA . LEU A 1 234 ? -12.394 3.180 18.319 1.00 80.44 234 LEU A CA 1
ATOM 1872 C C . LEU A 1 234 ? -13.769 3.776 18.651 1.00 80.44 234 LEU A C 1
ATOM 1874 O O . LEU A 1 234 ? -14.044 4.088 19.807 1.00 80.44 234 LEU A O 1
ATOM 1878 N N . ALA A 1 235 ? -14.677 3.849 17.677 1.00 78.56 235 ALA A N 1
ATOM 1879 C CA . ALA A 1 235 ? -16.061 4.260 17.896 1.00 78.56 235 ALA A CA 1
ATOM 1880 C C . ALA A 1 235 ? -16.791 3.316 18.865 1.00 78.56 235 ALA A C 1
ATOM 1882 O O . ALA A 1 235 ? -17.498 3.773 19.765 1.00 78.56 235 ALA A O 1
ATOM 1883 N N . GLN A 1 236 ? -16.583 2.000 18.746 1.00 83.50 236 GLN A N 1
ATOM 1884 C CA . GLN A 1 236 ? -17.134 1.031 19.697 1.00 83.50 236 GLN A CA 1
ATOM 1885 C C . GLN A 1 236 ? -16.542 1.191 21.103 1.00 83.50 236 GLN A C 1
ATOM 1887 O O . GLN A 1 236 ? -17.276 1.092 22.087 1.00 83.50 236 GLN A O 1
ATOM 1892 N N . GLN A 1 237 ? -15.238 1.453 21.220 1.00 85.06 237 GLN A N 1
ATOM 1893 C CA . GLN A 1 237 ? -14.601 1.729 22.512 1.00 85.06 237 GLN A CA 1
ATOM 1894 C C . GLN A 1 237 ? -15.171 2.996 23.157 1.00 85.06 237 GLN A C 1
ATOM 1896 O O . GLN A 1 237 ? -15.590 2.952 24.312 1.00 85.06 237 GLN A O 1
ATOM 1901 N N . LEU A 1 238 ? -15.291 4.086 22.395 1.00 84.56 238 LEU A N 1
ATOM 1902 C CA . LEU A 1 238 ? -15.893 5.336 22.862 1.00 84.56 238 LEU A CA 1
ATOM 1903 C C . LEU A 1 238 ? -17.352 5.151 23.288 1.00 84.56 238 LEU A C 1
ATOM 1905 O O . LEU A 1 238 ? -17.763 5.700 24.310 1.00 84.56 238 LEU A O 1
ATOM 1909 N N . LYS A 1 239 ? -18.126 4.337 22.559 1.00 89.25 239 LYS A N 1
ATOM 1910 C CA . LYS A 1 239 ? -19.502 3.994 22.938 1.00 89.25 239 LYS A CA 1
ATOM 1911 C C . LYS A 1 239 ? -19.545 3.271 24.288 1.00 89.25 239 LYS A C 1
ATOM 1913 O O . LYS A 1 239 ? -20.291 3.688 25.170 1.00 89.25 239 LYS A O 1
ATOM 1918 N N . ARG A 1 240 ? -18.695 2.258 24.492 1.00 89.50 240 ARG A N 1
ATOM 1919 C CA . ARG A 1 240 ? -18.598 1.536 25.775 1.00 89.50 240 ARG A CA 1
ATOM 1920 C C . ARG A 1 240 ? -18.157 2.448 26.918 1.00 89.50 240 ARG A C 1
ATOM 1922 O O . ARG A 1 240 ? -18.712 2.369 28.009 1.00 89.50 240 ARG A O 1
ATOM 1929 N N . GLU A 1 241 ? -17.185 3.328 26.690 1.00 88.44 241 GLU A N 1
ATOM 1930 C CA . GLU A 1 241 ? -16.768 4.307 27.699 1.00 88.44 241 GLU A CA 1
ATOM 1931 C C . GLU A 1 241 ? -17.890 5.287 28.053 1.00 88.44 241 GLU A C 1
ATOM 1933 O O . GLU A 1 241 ? -18.073 5.621 29.226 1.00 88.44 241 GLU A O 1
ATOM 1938 N N . ALA A 1 242 ? -18.648 5.753 27.059 1.00 88.31 242 ALA A N 1
ATOM 1939 C CA . ALA A 1 242 ? -19.788 6.633 27.274 1.00 88.31 242 ALA A CA 1
ATOM 1940 C C . ALA A 1 242 ? -20.882 5.938 28.098 1.00 88.31 242 ALA A C 1
ATOM 1942 O O . ALA A 1 242 ? -21.347 6.512 29.083 1.00 88.31 242 ALA A O 1
ATOM 1943 N N . GLU A 1 243 ? -21.218 4.690 27.764 1.00 89.38 243 GLU A N 1
ATOM 1944 C CA . GLU A 1 243 ? -22.159 3.856 28.522 1.00 89.38 243 GLU A CA 1
ATOM 1945 C C . GLU A 1 243 ? -21.679 3.642 29.965 1.00 89.38 243 GLU A C 1
ATOM 1947 O O . GLU A 1 243 ? -22.436 3.847 30.913 1.00 89.38 243 GLU A O 1
ATOM 1952 N N . GLN A 1 244 ? -20.397 3.328 30.173 1.00 89.88 244 GLN A N 1
ATOM 1953 C CA . GLN A 1 244 ? -19.824 3.180 31.516 1.00 89.88 244 GLN A CA 1
ATOM 1954 C C . GLN A 1 244 ? -19.854 4.487 32.313 1.00 89.88 244 GLN A C 1
ATOM 1956 O O . GLN A 1 244 ? -20.191 4.481 33.499 1.00 89.88 244 GLN A O 1
ATOM 1961 N N . ARG A 1 245 ? -19.538 5.625 31.682 1.00 87.44 245 ARG A N 1
ATOM 1962 C CA . ARG A 1 245 ? -19.652 6.946 32.319 1.00 87.44 245 ARG A CA 1
ATOM 1963 C C . ARG A 1 245 ? -21.100 7.262 32.667 1.00 87.44 245 ARG A C 1
ATOM 1965 O O . ARG A 1 245 ? -21.346 7.855 33.717 1.00 87.44 245 ARG A O 1
ATOM 1972 N N . GLU A 1 246 ? -22.052 6.875 31.827 1.00 85.50 246 GLU A N 1
ATOM 1973 C CA . GLU A 1 246 ? -23.471 7.059 32.104 1.00 85.50 246 GLU A CA 1
ATOM 1974 C C . GLU A 1 246 ? -23.934 6.186 33.276 1.00 85.50 246 GLU A C 1
ATOM 1976 O O . GLU A 1 246 ? -24.566 6.694 34.202 1.00 85.50 246 GLU A O 1
ATOM 1981 N N . ILE A 1 247 ? -23.549 4.909 33.306 1.00 83.38 247 ILE A N 1
ATOM 1982 C CA . ILE A 1 247 ? -23.829 3.994 34.419 1.00 83.38 247 ILE A CA 1
ATOM 1983 C C . ILE A 1 247 ? -23.198 4.517 35.715 1.00 83.38 247 ILE A C 1
ATOM 1985 O O . ILE A 1 247 ? -23.859 4.545 36.750 1.00 83.38 247 ILE A O 1
ATOM 1989 N N . ALA A 1 248 ? -21.957 5.006 35.673 1.00 82.81 248 ALA A N 1
ATOM 1990 C CA . ALA A 1 248 ? -21.286 5.586 36.835 1.00 82.81 248 ALA A CA 1
ATOM 1991 C C . ALA A 1 248 ? -21.968 6.875 37.325 1.00 82.81 248 ALA A C 1
ATOM 1993 O O . ALA A 1 248 ? -22.058 7.101 38.533 1.00 82.81 248 ALA A O 1
ATOM 1994 N N . LYS A 1 249 ? -22.482 7.713 36.414 1.00 83.19 249 LYS A N 1
ATOM 1995 C CA . LYS A 1 249 ? -23.312 8.873 36.774 1.00 83.19 249 LYS A CA 1
ATOM 1996 C C . LYS A 1 249 ? -24.612 8.413 37.430 1.00 83.19 249 LYS A C 1
ATOM 1998 O O . LYS A 1 249 ? -24.882 8.831 38.551 1.00 83.19 249 LYS A O 1
ATOM 2003 N N . ARG A 1 250 ? -25.347 7.490 36.799 1.00 76.94 250 ARG A N 1
ATOM 2004 C CA . ARG A 1 250 ? -26.601 6.912 37.318 1.00 76.94 250 ARG A CA 1
ATOM 2005 C C . ARG A 1 250 ? -26.416 6.203 38.667 1.00 76.94 250 ARG A C 1
ATOM 2007 O O . ARG A 1 250 ? -27.328 6.228 39.481 1.00 76.94 250 ARG A O 1
ATOM 2014 N N . GLY A 1 251 ? -25.255 5.596 38.918 1.00 76.00 251 GLY A N 1
ATOM 2015 C CA . GLY A 1 251 ? -24.919 4.951 40.191 1.00 76.00 251 GLY A CA 1
ATOM 2016 C C . GLY A 1 251 ? -24.531 5.930 41.305 1.00 76.00 251 GLY A C 1
ATOM 2017 O O . GLY A 1 251 ? -24.764 5.642 42.476 1.00 76.00 251 GLY A O 1
ATOM 2018 N N . LYS A 1 252 ? -23.961 7.096 40.963 1.00 72.69 252 LYS A N 1
ATOM 2019 C CA . LYS A 1 252 ? -23.624 8.162 41.927 1.00 72.69 252 LYS A CA 1
ATOM 2020 C C . LYS A 1 252 ? -24.808 9.065 42.251 1.00 72.69 252 LYS A C 1
ATOM 2022 O O . LYS A 1 252 ? -24.882 9.590 43.360 1.00 72.69 252 LYS A O 1
ATOM 2027 N N . THR A 1 253 ? -25.732 9.259 41.314 1.00 68.44 253 THR A N 1
ATOM 2028 C CA . THR A 1 253 ? -27.012 9.896 41.616 1.00 68.44 253 THR A CA 1
ATOM 2029 C C . THR A 1 253 ? -27.819 8.902 42.441 1.00 68.44 253 THR A C 1
ATOM 2031 O O . THR A 1 253 ? -28.364 7.946 41.895 1.00 68.44 253 THR A O 1
ATOM 2034 N N . GLN A 1 254 ? -27.869 9.082 43.768 1.00 63.53 254 GLN A N 1
ATOM 2035 C CA . GLN A 1 254 ? -28.837 8.360 44.591 1.00 63.53 254 GLN A CA 1
ATOM 2036 C C . GLN A 1 254 ? -30.192 8.521 43.910 1.00 63.53 254 GLN A C 1
ATOM 2038 O O . GLN A 1 254 ? -30.692 9.639 43.784 1.00 63.53 254 GLN A O 1
ATOM 2043 N N . ARG A 1 255 ? -30.766 7.411 43.435 1.00 61.94 255 ARG A N 1
ATOM 2044 C CA . ARG A 1 255 ? -32.179 7.360 43.086 1.00 61.94 255 ARG A CA 1
ATOM 2045 C C . ARG A 1 255 ? -32.913 7.757 44.357 1.00 61.94 255 ARG A C 1
ATOM 2047 O O . ARG A 1 255 ? -33.126 6.924 45.235 1.00 61.94 255 ARG A O 1
ATOM 2054 N N . THR A 1 256 ? -33.264 9.032 44.480 1.00 60.22 256 THR A N 1
ATOM 2055 C CA . THR A 1 256 ? -34.315 9.463 45.383 1.00 60.22 256 THR A CA 1
ATOM 2056 C C . THR A 1 256 ? -35.565 8.824 44.817 1.00 60.22 256 THR A C 1
ATOM 2058 O O . THR A 1 256 ? -36.239 9.376 43.951 1.00 60.22 256 THR A O 1
ATOM 2061 N N . VAL A 1 257 ? -35.814 7.586 45.236 1.00 59.84 257 VAL A N 1
ATOM 2062 C CA . VAL A 1 257 ? -37.151 7.028 45.216 1.00 59.84 257 VAL A CA 1
ATOM 2063 C C . VAL A 1 257 ? -37.941 8.032 46.033 1.00 59.84 257 VAL A C 1
ATOM 2065 O O . VAL A 1 257 ? -37.773 8.098 47.253 1.00 59.84 257 VAL A O 1
ATOM 2068 N N . VAL A 1 258 ? -38.707 8.884 45.353 1.00 57.81 258 VAL A N 1
ATOM 2069 C CA . VAL A 1 258 ? -39.776 9.645 45.984 1.00 57.81 258 VAL A CA 1
ATOM 2070 C C . VAL A 1 258 ? -40.736 8.571 46.465 1.00 57.81 258 VAL A C 1
ATOM 2072 O O . VAL A 1 258 ? -41.619 8.118 45.751 1.00 57.81 258 VAL A O 1
ATOM 2075 N N . LYS A 1 259 ? -40.461 8.039 47.657 1.00 56.03 259 LYS A N 1
ATOM 2076 C CA . LYS A 1 259 ? -41.509 7.455 48.465 1.00 56.03 259 LYS A CA 1
ATOM 2077 C C . LYS A 1 259 ? -42.433 8.633 48.699 1.00 56.03 259 LYS A C 1
ATOM 2079 O O . LYS A 1 259 ? -41.961 9.643 49.222 1.00 56.03 259 LYS A O 1
ATOM 2084 N N . ASP A 1 260 ? -43.678 8.521 48.262 1.00 51.88 260 ASP A N 1
ATOM 2085 C CA . ASP A 1 260 ? -44.745 9.430 48.654 1.00 51.88 260 ASP A CA 1
ATOM 2086 C C . ASP A 1 260 ? -44.828 9.418 50.186 1.00 51.88 260 ASP A C 1
ATOM 2088 O O . ASP A 1 260 ? -45.557 8.644 50.803 1.00 51.88 260 ASP A O 1
ATOM 2092 N N . ALA A 1 261 ? -43.990 10.226 50.832 1.00 55.72 261 ALA A N 1
ATOM 2093 C CA . ALA A 1 261 ? -44.230 10.655 52.186 1.00 55.72 261 ALA A CA 1
ATOM 2094 C C . ALA A 1 261 ? -45.481 11.533 52.093 1.00 55.72 261 ALA A C 1
ATOM 2096 O O . ALA A 1 261 ? -45.508 12.426 51.238 1.00 55.72 261 ALA A O 1
ATOM 2097 N N . PRO A 1 262 ? -46.526 11.289 52.904 1.00 53.41 262 PRO A N 1
ATOM 2098 C CA . PRO A 1 262 ? -47.688 12.159 52.895 1.00 53.41 262 PRO A CA 1
ATOM 2099 C C . PRO A 1 262 ? -47.184 13.573 53.165 1.00 53.41 262 PRO A C 1
ATOM 2101 O O . PRO A 1 262 ? -46.537 13.822 54.184 1.00 53.41 262 PRO A O 1
ATOM 2104 N N . ALA A 1 263 ? -47.418 14.478 52.217 1.00 55.28 263 ALA A N 1
ATOM 2105 C CA . ALA A 1 263 ? -47.160 15.886 52.422 1.00 55.28 263 ALA A CA 1
ATOM 2106 C C . ALA A 1 263 ? -47.906 16.292 53.698 1.00 55.28 263 ALA A C 1
ATOM 2108 O O . ALA A 1 263 ? -49.138 16.261 53.729 1.00 55.28 263 ALA A O 1
ATOM 2109 N N . SER A 1 264 ? -47.167 16.618 54.762 1.00 51.00 264 SER A N 1
ATOM 2110 C CA . SER A 1 264 ? -47.741 17.302 55.915 1.00 51.00 264 SER A CA 1
ATOM 2111 C C . SER A 1 264 ? -48.235 18.649 55.405 1.00 51.00 264 SER A C 1
ATOM 2113 O O . SER A 1 264 ? -47.463 19.591 55.228 1.00 51.00 264 SER A O 1
ATOM 2115 N N . LEU A 1 265 ? -49.522 18.713 55.073 1.00 54.31 265 LEU A N 1
ATOM 2116 C CA . LEU A 1 265 ? -50.261 19.950 54.887 1.00 54.31 265 LEU A CA 1
ATOM 2117 C C . LEU A 1 265 ? -50.422 20.595 56.268 1.00 54.31 265 LEU A C 1
ATOM 2119 O O . LEU A 1 265 ? -51.524 20.655 56.803 1.00 54.31 265 LEU A O 1
ATOM 2123 N N . ASP A 1 266 ? -49.334 21.115 56.835 1.00 53.22 266 ASP A N 1
ATOM 2124 C CA . ASP A 1 266 ? -49.387 22.065 57.953 1.00 53.22 266 ASP A CA 1
ATOM 2125 C C . ASP A 1 266 ? -49.808 23.449 57.426 1.00 53.22 266 ASP A C 1
ATOM 2127 O O . ASP A 1 266 ? -49.127 24.463 57.573 1.00 53.22 266 ASP A O 1
ATOM 2131 N N . GLY A 1 267 ? -50.948 23.474 56.734 1.00 59.94 267 GLY A N 1
ATOM 2132 C CA . GLY A 1 267 ? -51.680 24.683 56.403 1.00 59.94 267 GLY A CA 1
ATOM 2133 C C . GLY A 1 267 ? -52.701 24.982 57.507 1.00 59.94 267 GLY A C 1
ATOM 2134 O O . GLY A 1 267 ? -53.265 24.053 58.087 1.00 59.94 267 GLY A O 1
ATOM 2135 N N . PRO A 1 268 ? -52.977 26.261 57.817 1.00 63.59 268 PRO A N 1
ATOM 2136 C CA . PRO A 1 268 ? -54.005 26.624 58.791 1.00 63.59 268 PRO A CA 1
ATOM 2137 C C . PRO A 1 268 ? -55.355 26.009 58.402 1.00 63.59 268 PRO A C 1
ATOM 2139 O O . PRO A 1 268 ? -55.764 26.108 57.241 1.00 63.59 268 PRO A O 1
ATOM 2142 N N . ALA A 1 269 ? -56.032 25.395 59.379 1.00 70.56 269 ALA A N 1
ATOM 2143 C CA . ALA A 1 269 ? -57.280 24.662 59.178 1.00 70.56 269 ALA A CA 1
ATOM 2144 C C . ALA A 1 269 ? -58.296 25.465 58.332 1.00 70.56 269 ALA A C 1
ATOM 2146 O O . ALA A 1 269 ? -58.429 26.683 58.520 1.00 70.56 269 ALA A O 1
ATOM 2147 N N . PRO A 1 270 ? -59.003 24.815 57.388 1.00 73.19 270 PRO A N 1
ATOM 2148 C CA . PRO A 1 270 ? -59.981 25.492 56.543 1.00 73.19 270 PRO A CA 1
ATOM 2149 C C . PRO A 1 270 ? -61.088 26.137 57.393 1.00 73.19 270 PRO A C 1
ATOM 2151 O O . PRO A 1 270 ? -61.484 25.599 58.428 1.00 73.19 270 PRO A O 1
ATOM 2154 N N . LEU A 1 271 ? -61.566 27.313 56.964 1.00 74.44 271 LEU A N 1
ATOM 2155 C CA . LEU A 1 271 ? -62.683 28.005 57.619 1.00 74.44 271 LEU A CA 1
ATOM 2156 C C . LEU A 1 271 ? -63.971 27.200 57.437 1.00 74.44 271 LEU A C 1
ATOM 2158 O O . LEU A 1 271 ? -64.155 26.538 56.414 1.00 74.44 271 LEU A O 1
ATOM 2162 N N . SER A 1 272 ? -64.872 27.276 58.416 1.00 81.81 272 SER A N 1
ATOM 2163 C CA . SER A 1 272 ? -66.186 26.648 58.283 1.00 81.81 272 SER A CA 1
ATOM 2164 C C . SER A 1 272 ? -67.015 27.353 57.192 1.00 81.81 272 SER A C 1
ATOM 2166 O O . SER A 1 272 ? -66.844 28.554 56.961 1.00 81.81 272 SER A O 1
ATOM 2168 N N . PRO A 1 273 ? -67.926 26.644 56.501 1.00 79.75 273 PRO A N 1
ATOM 2169 C CA . PRO A 1 273 ? -68.711 27.225 55.409 1.00 79.75 273 PRO A CA 1
ATOM 2170 C C . PRO A 1 273 ? -69.595 28.405 55.851 1.00 79.75 273 PRO A C 1
ATOM 2172 O O . PRO A 1 273 ? -69.841 29.311 55.055 1.00 79.75 273 PRO A O 1
ATOM 2175 N N . GLU A 1 274 ? -70.015 28.443 57.120 1.00 78.62 274 GLU A N 1
ATOM 2176 C CA . GLU A 1 274 ? -70.760 29.568 57.703 1.00 78.62 274 GLU A CA 1
ATOM 2177 C C . GLU A 1 274 ? -69.890 30.828 57.842 1.00 78.62 274 GLU A C 1
ATOM 2179 O O . GLU A 1 274 ? -70.317 31.924 57.481 1.00 78.62 274 GLU A O 1
ATOM 2184 N N . GLU A 1 275 ? -68.637 30.678 58.285 1.00 78.94 275 GLU A N 1
ATOM 2185 C CA . GLU A 1 275 ? -67.679 31.786 58.400 1.00 78.94 275 GLU A CA 1
ATOM 2186 C C . GLU A 1 275 ? -67.288 32.340 57.022 1.00 78.94 275 GLU A C 1
ATOM 2188 O O . GLU A 1 275 ? -67.125 33.549 56.867 1.00 78.94 275 GLU A O 1
ATOM 2193 N N . VAL A 1 276 ? -67.187 31.479 56.003 1.00 79.19 276 VAL A N 1
ATOM 2194 C CA . VAL A 1 276 ? -66.927 31.897 54.614 1.00 79.19 276 VAL A CA 1
ATOM 2195 C C . VAL A 1 276 ? -68.116 32.672 54.039 1.00 79.19 276 VAL A C 1
ATOM 2197 O O . VAL A 1 276 ? -67.925 33.684 53.361 1.00 79.19 276 VAL A O 1
ATOM 2200 N N . ALA A 1 277 ? -69.347 32.242 54.326 1.00 81.38 277 ALA A N 1
ATOM 2201 C CA . ALA A 1 277 ? -70.547 32.968 53.918 1.00 81.38 277 ALA A CA 1
ATOM 2202 C C . ALA A 1 277 ? -70.633 34.343 54.603 1.00 81.38 277 ALA A C 1
ATOM 2204 O O . ALA A 1 277 ? -70.883 35.347 53.932 1.00 81.38 277 ALA A O 1
ATOM 2205 N N . PHE A 1 278 ? -70.337 34.407 55.906 1.00 79.06 278 PHE A N 1
ATOM 2206 C CA . PHE A 1 278 ? -70.268 35.658 56.661 1.00 79.06 278 PHE A CA 1
ATOM 2207 C C . PHE A 1 278 ? -69.184 36.604 56.120 1.00 79.06 278 PHE A C 1
ATOM 2209 O O . PHE A 1 278 ? -69.457 37.786 55.905 1.00 79.06 278 PHE A O 1
ATOM 2216 N N . ALA A 1 279 ? -67.985 36.085 55.826 1.00 81.19 279 ALA A N 1
ATOM 2217 C CA . ALA A 1 279 ? -66.883 36.851 55.239 1.00 81.19 279 ALA A CA 1
ATOM 2218 C C . ALA A 1 279 ? -67.301 37.516 53.921 1.00 81.19 279 ALA A C 1
ATOM 2220 O O . ALA A 1 279 ? -67.124 38.719 53.737 1.00 81.19 279 ALA A O 1
ATOM 2221 N N . ARG A 1 280 ? -67.935 36.742 53.028 1.00 82.19 280 ARG A N 1
ATOM 2222 C CA . ARG A 1 280 ? -68.420 37.234 51.730 1.00 82.19 280 ARG A CA 1
ATOM 2223 C C . ARG A 1 280 ? -69.534 38.264 51.877 1.00 82.19 280 ARG A C 1
ATOM 2225 O O . ARG A 1 280 ? -69.545 39.242 51.138 1.00 82.19 280 ARG A O 1
ATOM 2232 N N . GLN A 1 281 ? -70.446 38.071 52.829 1.00 83.88 281 GLN A N 1
ATOM 2233 C CA . GLN A 1 281 ? -71.556 38.995 53.063 1.00 83.88 281 GLN A CA 1
ATOM 2234 C C . GLN A 1 281 ? -71.092 40.335 53.654 1.00 83.88 281 GLN A C 1
ATOM 2236 O O . GLN A 1 281 ? -71.656 41.374 53.323 1.00 83.88 281 GLN A O 1
ATOM 2241 N N . GLN A 1 282 ? -70.057 40.318 54.499 1.00 80.88 282 GLN A N 1
ATOM 2242 C CA . GLN A 1 282 ? -69.468 41.513 55.116 1.00 80.88 282 GLN A CA 1
ATOM 2243 C C . GLN A 1 282 ? -68.308 42.114 54.302 1.00 80.88 282 GLN A C 1
ATOM 2245 O O . GLN A 1 282 ? -67.702 43.093 54.730 1.00 80.88 282 GLN A O 1
ATOM 2250 N N . GLY A 1 283 ? -67.979 41.536 53.140 1.00 79.38 283 GLY A N 1
ATOM 2251 C CA . GLY A 1 283 ? -66.881 41.995 52.284 1.00 79.38 283 GLY A CA 1
ATOM 2252 C C . GLY A 1 283 ? -65.486 41.850 52.905 1.00 79.38 283 GLY A C 1
ATOM 2253 O O . GLY A 1 283 ? -64.571 42.563 52.501 1.00 79.38 283 GLY A O 1
ATOM 2254 N N . MET A 1 284 ? -65.316 40.959 53.886 1.00 83.06 284 MET A N 1
ATOM 2255 C CA . MET A 1 284 ? -64.038 40.698 54.558 1.00 83.06 284 MET A CA 1
ATOM 2256 C C . MET A 1 284 ? -63.287 39.541 53.896 1.00 83.06 284 MET A C 1
ATOM 2258 O O . MET A 1 284 ? -63.889 38.584 53.402 1.00 83.06 284 MET A O 1
ATOM 2262 N N . SER A 1 285 ? -61.955 39.592 53.923 1.00 81.31 285 SER A N 1
ATOM 2263 C CA . SER A 1 285 ? -61.125 38.482 53.451 1.00 81.31 285 SER A CA 1
ATOM 2264 C C . SER A 1 285 ? -61.123 37.318 54.449 1.00 81.31 285 SER A C 1
ATOM 2266 O O . SER A 1 285 ? -61.205 37.503 55.665 1.00 81.31 285 SER A O 1
ATOM 2268 N N . GLU A 1 286 ? -60.943 36.093 53.953 1.00 75.00 286 GLU A N 1
ATOM 2269 C CA . GLU A 1 286 ? -60.839 34.888 54.792 1.00 75.00 286 GLU A CA 1
ATOM 2270 C C . GLU A 1 286 ? -59.714 35.000 55.842 1.00 75.00 286 GLU A C 1
ATOM 2272 O O . GLU A 1 286 ? -59.829 34.503 56.963 1.00 75.00 286 GLU A O 1
ATOM 2277 N N . SER A 1 287 ? -58.640 35.728 55.523 1.00 77.19 287 SER A N 1
ATOM 2278 C CA . SER A 1 287 ? -57.538 35.991 56.455 1.00 77.19 287 SER A CA 1
ATOM 2279 C C . SER A 1 287 ? -57.925 36.915 57.619 1.00 77.19 287 SER A C 1
ATOM 2281 O O . SER A 1 287 ? -57.406 36.769 58.726 1.00 77.19 287 SER A O 1
ATOM 2283 N N . GLU A 1 288 ? -58.844 37.856 57.396 1.00 74.38 288 GLU A N 1
ATOM 2284 C CA . GLU A 1 288 ? -59.314 38.801 58.413 1.00 74.38 288 GLU A CA 1
ATOM 2285 C C . GLU A 1 288 ? -60.308 38.142 59.360 1.00 74.38 288 GLU A C 1
ATOM 2287 O O . GLU A 1 288 ? -60.219 38.344 60.570 1.00 74.38 288 GLU A O 1
ATOM 2292 N N . VAL A 1 289 ? -61.178 37.274 58.842 1.00 79.00 289 VAL A N 1
ATOM 2293 C CA . VAL A 1 289 ? -62.096 36.483 59.673 1.00 79.00 289 VAL A CA 1
ATOM 2294 C C . VAL A 1 289 ? -61.327 35.551 60.611 1.00 79.00 289 VAL A C 1
ATOM 2296 O O . VAL A 1 289 ? -61.661 35.459 61.792 1.00 79.00 289 VAL A O 1
ATOM 2299 N N . ARG A 1 290 ? -60.222 34.948 60.148 1.00 76.31 290 ARG A N 1
ATOM 2300 C CA . ARG A 1 290 ? -59.322 34.171 61.023 1.00 76.31 290 ARG A CA 1
ATOM 2301 C C . ARG A 1 290 ? -58.725 35.023 62.142 1.00 76.31 290 ARG A C 1
ATOM 2303 O O . ARG A 1 290 ? -58.750 34.616 63.299 1.00 76.31 290 ARG A O 1
ATOM 2310 N N . LYS A 1 291 ? -58.251 36.230 61.821 1.00 76.81 291 LYS A N 1
ATOM 2311 C CA . LYS A 1 291 ? -57.704 37.158 62.824 1.00 76.81 291 LYS A CA 1
ATOM 2312 C C . LYS A 1 291 ? -58.754 37.596 63.841 1.00 76.81 291 LYS A C 1
ATOM 2314 O O . LYS A 1 291 ? -58.399 37.772 64.999 1.00 76.81 291 LYS A O 1
ATOM 2319 N N . LEU A 1 292 ? -60.006 37.779 63.419 1.00 75.94 292 LEU A N 1
ATOM 2320 C CA . LEU A 1 292 ? -61.122 38.133 64.300 1.00 75.94 292 LEU A CA 1
ATOM 2321 C C . LEU A 1 292 ? -61.507 36.977 65.227 1.00 75.94 292 LEU A C 1
ATOM 2323 O O . LEU A 1 292 ? -61.756 37.211 66.405 1.00 75.94 292 LEU A O 1
ATOM 2327 N N . ARG A 1 293 ? -61.479 35.734 64.732 1.00 75.75 293 ARG A N 1
ATOM 2328 C CA . ARG A 1 293 ? -61.704 34.530 65.546 1.00 75.75 293 ARG A CA 1
ATOM 2329 C C . ARG A 1 293 ? -60.659 34.358 66.652 1.00 75.75 293 ARG A C 1
ATOM 2331 O O . ARG A 1 293 ? -60.972 33.840 67.718 1.00 75.75 293 ARG A O 1
ATOM 2338 N N . GLU A 1 294 ? -59.426 34.792 66.408 1.00 72.31 294 GLU A N 1
ATOM 2339 C CA . GLU A 1 294 ? -58.339 34.756 67.393 1.00 72.31 294 GLU A CA 1
ATOM 2340 C C . GLU A 1 294 ? -58.413 35.878 68.446 1.00 72.31 294 GLU A C 1
ATOM 2342 O O . GLU A 1 294 ? -57.614 35.875 69.386 1.00 72.31 294 GLU A O 1
ATOM 2347 N N . VAL A 1 295 ? -59.335 36.845 68.318 1.00 76.81 295 VAL A N 1
ATOM 2348 C CA . VAL A 1 295 ? -59.514 37.909 69.317 1.00 76.81 295 VAL A CA 1
ATOM 2349 C C . VAL A 1 295 ? -60.298 37.355 70.514 1.00 76.81 295 VAL A C 1
ATOM 2351 O O . VAL A 1 295 ? -61.440 36.929 70.348 1.00 76.81 295 VAL A O 1
ATOM 2354 N N . PRO A 1 296 ? -59.742 37.379 71.740 1.00 77.38 296 PRO A N 1
ATOM 2355 C CA . PRO A 1 296 ? -60.455 36.885 72.912 1.00 77.38 296 PRO A CA 1
ATOM 2356 C C . PRO A 1 296 ? -61.633 37.790 73.286 1.00 77.38 296 PRO A C 1
ATOM 2358 O O . PRO A 1 296 ? -61.511 39.016 73.279 1.00 77.38 296 PRO A O 1
ATOM 2361 N N . ASN A 1 297 ? -62.739 37.188 73.725 1.00 73.12 297 ASN A N 1
ATOM 2362 C CA . ASN A 1 297 ? -63.962 37.909 74.096 1.00 73.12 297 ASN A CA 1
ATOM 2363 C C . ASN A 1 297 ? -63.890 38.603 75.476 1.00 73.12 297 ASN A C 1
ATOM 2365 O O . ASN A 1 297 ? -64.775 39.383 75.820 1.00 73.12 297 ASN A O 1
ATOM 2369 N N . ASN A 1 298 ? -62.839 38.356 76.271 1.00 78.88 298 ASN A N 1
ATOM 2370 C CA . ASN A 1 298 ? -62.682 38.900 77.623 1.00 78.88 298 ASN A CA 1
ATOM 2371 C C . ASN A 1 298 ? -61.604 39.996 77.705 1.00 78.88 298 ASN A C 1
ATOM 2373 O O . ASN A 1 298 ? -60.480 39.834 77.231 1.00 78.88 298 ASN A O 1
ATOM 2377 N N . LEU A 1 299 ? -61.892 41.084 78.433 1.00 71.69 299 LEU A N 1
ATOM 2378 C CA . LEU A 1 299 ? -60.995 42.246 78.597 1.00 71.69 299 LEU A CA 1
ATOM 2379 C C . LEU A 1 299 ? -59.603 41.901 79.164 1.00 71.69 299 LEU A C 1
ATOM 2381 O O . LEU A 1 299 ? -58.609 42.533 78.800 1.00 71.69 299 LEU A O 1
ATOM 2385 N N . GLN A 1 300 ? -59.509 40.913 80.059 1.00 73.88 300 GLN A N 1
ATOM 2386 C CA . GLN A 1 300 ? -58.226 40.490 80.634 1.00 73.88 300 GLN A CA 1
ATOM 2387 C C . GLN A 1 300 ? -57.376 39.680 79.643 1.00 73.88 300 GLN A C 1
ATOM 2389 O O . GLN A 1 300 ? -56.152 39.823 79.629 1.00 73.88 300 GLN A O 1
ATOM 2394 N N . GLU A 1 301 ? -58.008 38.873 78.793 1.00 75.50 301 GLU A N 1
ATOM 2395 C CA . GLU A 1 301 ? -57.345 38.071 77.760 1.00 75.50 301 GLU A CA 1
ATOM 2396 C C . GLU A 1 301 ? -56.928 38.944 76.577 1.00 75.50 301 GLU A C 1
ATOM 2398 O O . GLU A 1 301 ? -55.794 38.844 76.112 1.00 75.50 301 GLU A O 1
ATOM 2403 N N . PHE A 1 302 ? -57.772 39.902 76.186 1.00 74.50 302 PHE A N 1
ATOM 2404 C CA . PHE A 1 302 ? -57.448 40.902 75.171 1.00 74.50 302 PHE A CA 1
ATOM 2405 C C . PHE A 1 302 ? -56.203 41.726 75.544 1.00 74.50 302 PHE A C 1
ATOM 2407 O O . PHE A 1 302 ? -55.318 41.949 74.717 1.00 74.50 302 PHE A O 1
ATOM 2414 N N . ARG A 1 303 ? -56.065 42.125 76.820 1.00 74.19 303 ARG A N 1
ATOM 2415 C CA . ARG A 1 303 ? -54.865 42.830 77.316 1.00 74.19 303 ARG A CA 1
ATOM 2416 C C . ARG A 1 303 ? -53.592 41.981 77.239 1.00 74.19 303 ARG A C 1
ATOM 2418 O O . ARG A 1 303 ? -52.517 42.543 77.036 1.00 74.19 303 ARG A O 1
ATOM 2425 N N . LYS A 1 304 ? -53.690 40.660 77.418 1.00 75.88 304 LYS A N 1
ATOM 2426 C CA . LYS A 1 304 ? -52.550 39.736 77.291 1.00 75.88 304 LYS A CA 1
ATOM 2427 C C . LYS A 1 304 ? -52.192 39.500 75.824 1.00 75.88 304 LYS A C 1
ATOM 2429 O O . LYS A 1 304 ? -51.024 39.615 75.469 1.00 75.88 304 LYS A O 1
ATOM 2434 N N . TRP A 1 305 ? -53.194 39.277 74.979 1.00 76.94 305 TRP A N 1
ATOM 2435 C CA . TRP A 1 305 ? -53.031 39.108 73.535 1.00 76.94 305 TRP A CA 1
ATOM 2436 C C . TRP A 1 305 ? -52.387 40.337 72.877 1.00 76.94 305 TRP A C 1
ATOM 2438 O O . TRP A 1 305 ? -51.430 40.203 72.120 1.00 76.94 305 TRP A O 1
ATOM 2448 N N . ASN A 1 306 ? -52.814 41.551 73.247 1.00 72.06 306 ASN A N 1
ATOM 2449 C CA . ASN A 1 306 ? -52.250 42.783 72.687 1.00 72.06 306 ASN A CA 1
ATOM 2450 C C . ASN A 1 306 ? -50.818 43.080 73.189 1.00 72.06 306 ASN A C 1
ATOM 2452 O O . ASN A 1 306 ? -50.033 43.708 72.486 1.00 72.06 306 ASN A O 1
ATOM 2456 N N . LYS A 1 307 ? -50.440 42.611 74.390 1.00 73.62 307 LYS A N 1
ATOM 2457 C CA . LYS A 1 307 ? -49.052 42.704 74.886 1.00 73.62 307 LYS A CA 1
ATOM 2458 C C . LYS A 1 307 ? -48.099 41.727 74.189 1.00 73.62 307 LYS A C 1
ATOM 2460 O O . LYS A 1 307 ? -46.925 42.048 74.083 1.00 73.62 307 LYS A O 1
ATOM 2465 N N . GLY A 1 308 ? -48.589 40.576 73.725 1.00 63.16 308 GLY A N 1
ATOM 2466 C CA . GLY A 1 308 ? -47.792 39.579 72.994 1.00 63.16 308 GLY A CA 1
ATOM 2467 C C . GLY A 1 308 ? -47.604 39.870 71.500 1.00 63.16 308 GLY A C 1
ATOM 2468 O O . GLY A 1 308 ? -46.894 39.128 70.834 1.00 63.16 3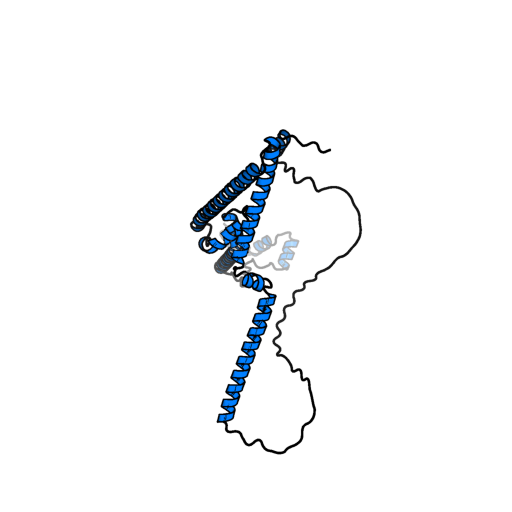08 GLY A O 1
ATOM 2469 N N . ARG A 1 309 ? -48.246 40.922 70.970 1.00 60.28 309 ARG A N 1
ATOM 2470 C CA . ARG A 1 309 ? -48.175 41.341 69.557 1.00 60.28 309 ARG A CA 1
ATOM 2471 C C . ARG A 1 309 ? -47.226 42.521 69.285 1.00 60.28 309 ARG A C 1
ATOM 2473 O O . ARG A 1 309 ? -47.135 42.934 68.131 1.00 60.28 309 ARG A O 1
ATOM 2480 N N . LYS A 1 310 ? -46.577 43.083 70.314 1.00 46.91 310 LYS A N 1
ATOM 2481 C CA . LYS A 1 310 ? -45.534 44.113 70.157 1.00 46.91 310 LYS A CA 1
ATOM 2482 C C . LYS A 1 310 ? -44.165 43.492 69.940 1.00 46.91 310 LYS A C 1
ATOM 2484 O O . LYS A 1 310 ? -43.876 42.499 70.639 1.00 46.91 310 LYS A O 1
#

Foldseek 3Di:
DDDDDDPVVVVVCVVVVHDPVPPPDDDDDDDDDDDDDDDPDDDDDDDDDPDDDDDDDDDDDDDDDDDDDDPDPDPPVVVVVVVVVVVVVVVVVVVVVVVVVVVVVVCVVCVCPVVCVVVVHDPVRVVVVVVLVVLLVVLLVVLLVVLVVCCVVVVDDPVRSVVSSVVSSVVVSVVVVVVVVVLLVVLVVVLVVLPPDPVLPCSVVCSVQLSVQCVVPVPDDSVRSSCVVCVVVVVVVVVVVVVVVVVVVVVVPPPPPPPPPPPPPPDPDDDDPVLVVVCVVVVHDPVVSVVVVPQDPDPVVNVVVVVVVD

pLDDT: mean 73.22, std 19.1, range [28.64, 95.06]